Protein AF-A0A1W9LZ30-F1 (afdb_monomer)

Foldseek 3Di:
DDDDDDDDDDDDDPPPPPPPPPPPPLPDAQFFFFQDCLQCNPDFPDDDNHDKWFWAADPPDPDGQWIKTFPDDWDADPVGHTDDTFIWIWGDDPDTDIDGQDWDQLAANGITFGFSDDDPQWTWTDGPPGTTITGDPPGVVGIGGPCNSAQPFFKWFADADKWFFAADPPDGDGPDIDDNPFDRTFTWHWDDWDADPNFIKTKIWTDQARPQPRDGSPDDTDIGIGGQADPNNHGRMHHDNNGD

Structure (mmCIF, N/CA/C/O backbone):
data_AF-A0A1W9LZ30-F1
#
_entry.id   AF-A0A1W9LZ30-F1
#
loop_
_atom_site.group_PDB
_atom_site.id
_atom_site.type_symbol
_atom_site.label_atom_id
_atom_site.label_alt_id
_atom_site.label_comp_id
_atom_site.label_asym_id
_atom_site.label_entity_id
_atom_site.label_seq_id
_atom_site.pdbx_PDB_ins_code
_atom_site.Cartn_x
_atom_site.Cartn_y
_atom_site.Cartn_z
_atom_site.occupancy
_atom_site.B_iso_or_equiv
_atom_site.auth_seq_id
_atom_site.auth_comp_id
_atom_site.auth_asym_id
_atom_site.auth_atom_id
_atom_site.pdbx_PDB_model_num
ATOM 1 N N . MET A 1 1 ? -30.064 -82.172 8.025 1.00 48.28 1 MET A N 1
ATOM 2 C CA . MET A 1 1 ? -28.965 -81.428 7.366 1.00 48.28 1 MET A CA 1
ATOM 3 C C . MET A 1 1 ? -28.949 -80.005 7.920 1.00 48.28 1 MET A C 1
ATOM 5 O O . MET A 1 1 ? -29.876 -79.256 7.647 1.00 48.28 1 MET A O 1
ATOM 9 N N . LYS A 1 2 ? -27.980 -79.667 8.783 1.00 44.38 2 LYS A N 1
ATOM 10 C CA . LYS A 1 2 ? -27.849 -78.342 9.420 1.00 44.38 2 LYS A CA 1
ATOM 11 C C . LYS A 1 2 ? -27.116 -77.397 8.460 1.00 44.38 2 LYS A C 1
ATOM 13 O O . LYS A 1 2 ? -25.964 -77.658 8.132 1.00 44.38 2 LYS A O 1
ATOM 18 N N . ARG A 1 3 ? -27.784 -76.341 7.986 1.00 52.31 3 ARG A N 1
ATOM 19 C CA . ARG A 1 3 ? -27.170 -75.286 7.165 1.00 52.31 3 ARG A CA 1
ATOM 20 C C . ARG A 1 3 ? -26.601 -74.209 8.090 1.00 52.31 3 ARG A C 1
ATOM 22 O O . ARG A 1 3 ? -27.356 -73.565 8.809 1.00 52.31 3 ARG A O 1
ATOM 29 N N . PHE A 1 4 ? -25.279 -74.059 8.083 1.00 51.84 4 PHE A N 1
ATOM 30 C CA . PHE A 1 4 ? -24.573 -72.934 8.693 1.00 51.84 4 PHE A CA 1
ATOM 31 C C . PHE A 1 4 ? -24.680 -71.721 7.762 1.00 51.84 4 PHE A C 1
ATOM 33 O O . PHE A 1 4 ? -24.283 -71.799 6.601 1.00 51.84 4 PHE A O 1
ATOM 40 N N . LEU A 1 5 ? -25.232 -70.617 8.264 1.00 56.53 5 LEU A N 1
ATOM 41 C CA . LEU A 1 5 ? -25.182 -69.304 7.623 1.00 56.53 5 LEU A CA 1
ATOM 42 C C . LEU A 1 5 ? -23.932 -68.583 8.141 1.00 56.53 5 LEU A C 1
ATOM 44 O O . LEU A 1 5 ? -23.846 -68.279 9.329 1.00 56.53 5 LEU A O 1
ATOM 48 N N . LEU A 1 6 ? -22.955 -68.355 7.261 1.00 51.81 6 LEU A N 1
ATOM 49 C CA . LEU A 1 6 ? -21.810 -67.483 7.529 1.00 51.81 6 LEU A CA 1
ATOM 50 C C . LEU A 1 6 ? -22.236 -66.012 7.357 1.00 51.81 6 LEU A C 1
ATOM 52 O O . LEU A 1 6 ? -22.860 -65.694 6.342 1.00 51.81 6 LEU A O 1
ATOM 56 N N . PRO A 1 7 ? -21.875 -65.101 8.276 1.00 57.75 7 PRO A N 1
ATOM 57 C CA . PRO A 1 7 ? -22.048 -63.673 8.061 1.00 57.75 7 PRO A CA 1
ATOM 58 C C . PRO A 1 7 ? -20.950 -63.150 7.122 1.00 57.75 7 PRO A C 1
ATOM 60 O O . PRO A 1 7 ? -19.759 -63.256 7.410 1.00 57.75 7 PRO A O 1
ATOM 63 N N . ILE A 1 8 ? -21.361 -62.584 5.987 1.00 65.50 8 ILE A N 1
ATOM 64 C CA . ILE A 1 8 ? -20.490 -61.841 5.071 1.00 65.50 8 ILE A CA 1
ATOM 65 C C . ILE A 1 8 ? -20.269 -60.456 5.688 1.00 65.50 8 ILE A C 1
ATOM 67 O O . ILE A 1 8 ? -21.177 -59.627 5.711 1.00 65.50 8 ILE A O 1
ATOM 71 N N . ALA A 1 9 ? -19.072 -60.220 6.225 1.00 56.47 9 ALA A N 1
ATOM 72 C CA . ALA A 1 9 ? -18.650 -58.904 6.685 1.00 56.47 9 ALA A CA 1
ATOM 73 C C . ALA A 1 9 ? -18.313 -58.029 5.467 1.00 56.47 9 ALA A C 1
ATOM 75 O O . ALA A 1 9 ? -17.335 -58.274 4.761 1.00 56.47 9 ALA A O 1
ATOM 76 N N . LEU A 1 10 ? -19.152 -57.026 5.207 1.00 59.88 10 LEU A N 1
ATOM 77 C CA . LEU A 1 10 ? -18.939 -56.021 4.170 1.00 59.88 10 LEU A CA 1
ATOM 78 C C . LEU A 1 10 ? -17.865 -55.029 4.661 1.00 59.88 10 LEU A C 1
ATOM 80 O O . LEU A 1 10 ? -18.144 -54.148 5.471 1.00 59.88 10 LEU A O 1
ATOM 84 N N . LEU A 1 11 ? -16.622 -55.195 4.207 1.00 52.75 11 LEU A N 1
ATOM 85 C CA . LEU A 1 11 ? -15.544 -54.223 4.411 1.00 52.75 11 LEU A CA 1
ATOM 86 C C . LEU A 1 11 ? -15.752 -53.048 3.445 1.00 52.75 11 LEU A C 1
ATOM 88 O O . LEU A 1 11 ? -15.439 -53.146 2.261 1.00 52.75 11 LEU A O 1
ATOM 92 N N . LEU A 1 12 ? -16.308 -51.945 3.947 1.00 56.75 12 LEU A N 1
ATOM 93 C CA . LEU A 1 12 ? -16.334 -50.667 3.234 1.00 56.75 12 LEU A CA 1
ATOM 94 C C . LEU A 1 12 ? -14.909 -50.083 3.209 1.00 56.75 12 LEU A C 1
ATOM 96 O O . LEU A 1 12 ? -14.321 -49.905 4.279 1.00 56.75 12 LEU A O 1
ATOM 100 N N . PRO A 1 13 ? -14.334 -49.767 2.034 1.00 54.03 13 PRO A N 1
ATOM 101 C CA . PRO A 1 13 ? -13.074 -49.044 1.976 1.00 54.03 13 PRO A CA 1
ATOM 102 C C . PRO A 1 13 ? -13.307 -47.621 2.495 1.00 54.03 13 PRO A C 1
ATOM 104 O O . PRO A 1 13 ? -14.028 -46.838 1.876 1.00 54.03 13 PRO A O 1
ATOM 107 N N . LEU A 1 14 ? -12.700 -47.278 3.636 1.00 55.31 14 LEU A N 1
ATOM 108 C CA . LEU A 1 14 ? -12.512 -45.881 4.016 1.00 55.31 14 LEU A CA 1
ATOM 109 C C . LEU A 1 14 ? -11.627 -45.240 2.943 1.00 55.31 14 LEU A C 1
ATOM 111 O O . LEU A 1 14 ? -10.410 -45.425 2.936 1.00 55.31 14 LEU A O 1
ATOM 115 N N . ALA A 1 15 ? -12.238 -44.494 2.026 1.00 52.84 15 ALA A N 1
ATOM 116 C CA . ALA A 1 15 ? -11.518 -43.519 1.231 1.00 52.84 15 ALA A CA 1
ATOM 117 C C . ALA A 1 15 ? -10.994 -42.462 2.210 1.00 52.84 15 ALA A C 1
ATOM 119 O O . ALA A 1 15 ? -11.737 -41.592 2.662 1.00 52.84 15 ALA A O 1
ATOM 120 N N . ALA A 1 16 ? -9.725 -42.587 2.593 1.00 48.97 16 ALA A N 1
ATOM 121 C CA . ALA A 1 16 ? -9.006 -41.519 3.257 1.00 48.97 16 ALA A CA 1
ATOM 122 C C . ALA A 1 16 ? -8.939 -40.356 2.264 1.00 48.97 16 ALA A C 1
ATOM 124 O O . ALA A 1 16 ? -8.080 -40.317 1.384 1.00 48.97 16 ALA A O 1
ATOM 125 N N . VAL A 1 17 ? -9.895 -39.433 2.369 1.00 47.72 17 VAL A N 1
ATOM 126 C CA . VAL A 1 17 ? -9.765 -38.104 1.787 1.00 47.72 17 VAL A CA 1
ATOM 127 C C . VAL A 1 17 ? -8.616 -37.467 2.553 1.00 47.72 17 VAL A C 1
ATOM 129 O O . VAL A 1 17 ? -8.795 -36.925 3.641 1.00 47.72 17 VAL A O 1
ATOM 132 N N . ALA A 1 18 ? -7.404 -37.623 2.025 1.00 45.03 18 ALA A N 1
ATOM 133 C CA . ALA A 1 18 ? -6.301 -36.767 2.392 1.00 45.03 18 ALA A CA 1
ATOM 134 C C . ALA A 1 18 ? -6.727 -35.363 1.960 1.00 45.03 18 ALA A C 1
ATOM 136 O O . ALA A 1 18 ? -6.583 -34.990 0.798 1.00 45.03 18 ALA A O 1
ATOM 137 N N . LEU A 1 19 ? -7.327 -34.607 2.884 1.00 43.44 19 LEU A N 1
ATOM 138 C CA . LEU A 1 19 ? -7.260 -33.161 2.810 1.00 43.44 19 LEU A CA 1
ATOM 139 C C . LEU A 1 19 ? -5.768 -32.857 2.829 1.00 43.44 19 LEU A C 1
ATOM 141 O O . LEU A 1 19 ? -5.131 -32.885 3.883 1.00 43.44 19 LEU A O 1
ATOM 145 N N . SER A 1 20 ? -5.201 -32.651 1.642 1.00 40.69 20 SER A N 1
ATOM 146 C CA . SER A 1 20 ? -3.983 -31.880 1.508 1.00 40.69 20 SER A CA 1
ATOM 147 C C . SER A 1 20 ? -4.256 -30.597 2.270 1.00 40.69 20 SER A C 1
ATOM 149 O O . SER A 1 20 ? -5.048 -29.764 1.835 1.00 40.69 20 SER A O 1
ATOM 151 N N . ALA A 1 21 ? -3.671 -30.485 3.460 1.00 41.19 21 ALA A N 1
ATOM 152 C CA . ALA A 1 21 ? -3.449 -29.198 4.068 1.00 41.19 21 ALA A CA 1
ATOM 153 C C . ALA A 1 21 ? -2.559 -28.469 3.065 1.00 41.19 21 ALA A C 1
ATOM 155 O O . ALA A 1 21 ?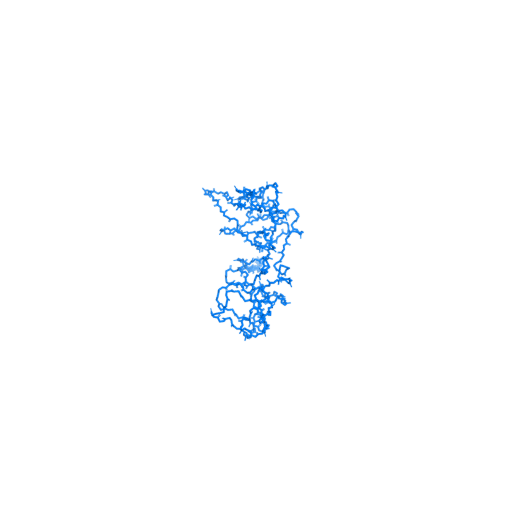 -1.342 -28.656 3.053 1.00 41.19 21 ALA A O 1
ATOM 156 N N . GLU A 1 22 ? -3.179 -27.727 2.150 1.00 39.12 22 GLU A N 1
ATOM 157 C CA . GLU A 1 22 ? -2.495 -26.658 1.460 1.00 39.12 22 GLU A CA 1
ATOM 158 C C . GLU A 1 22 ? -1.963 -25.782 2.587 1.00 39.12 22 GLU A C 1
ATOM 160 O O . GLU A 1 22 ? -2.696 -25.028 3.228 1.00 39.12 22 GLU A O 1
ATOM 165 N N . ARG A 1 23 ? -0.675 -25.942 2.900 1.00 38.09 23 ARG A N 1
ATOM 166 C CA . ARG A 1 23 ? 0.085 -24.865 3.511 1.00 38.09 23 ARG A CA 1
ATOM 167 C C . ARG A 1 23 ? 0.096 -23.768 2.461 1.00 38.09 23 ARG A C 1
ATOM 169 O O . ARG A 1 23 ? 1.048 -23.634 1.702 1.00 38.09 23 ARG A O 1
ATOM 176 N N . PHE A 1 24 ? -0.995 -23.014 2.407 1.00 39.72 24 PHE A N 1
ATOM 177 C CA . PHE A 1 24 ? -0.941 -21.635 1.993 1.00 39.72 24 PHE A CA 1
ATOM 178 C C . PHE A 1 24 ? -0.061 -20.946 3.028 1.00 39.72 24 PHE A C 1
ATOM 180 O O . PHE A 1 24 ? -0.530 -20.397 4.021 1.00 39.72 24 PHE A O 1
ATOM 187 N N . ASP A 1 25 ? 1.241 -20.981 2.772 1.00 44.91 25 ASP A N 1
ATOM 188 C CA . ASP A 1 25 ? 2.225 -20.073 3.350 1.00 44.91 25 ASP A CA 1
ATOM 189 C C . ASP A 1 25 ? 2.033 -18.668 2.729 1.00 44.91 25 ASP A C 1
ATOM 191 O O . ASP A 1 25 ? 2.985 -17.954 2.449 1.00 44.91 25 ASP A O 1
ATOM 195 N N . GLY A 1 26 ? 0.770 -18.255 2.497 1.00 46.34 26 GLY A N 1
ATOM 196 C CA . GLY A 1 26 ? 0.334 -16.934 2.009 1.00 46.34 26 GLY A CA 1
ATOM 197 C C . GLY A 1 26 ? 0.509 -15.851 3.077 1.00 46.34 26 GLY A C 1
ATOM 198 O O . GLY A 1 26 ? -0.276 -14.912 3.223 1.00 46.34 26 GLY A O 1
ATOM 199 N N . ALA A 1 27 ? 1.516 -16.038 3.917 1.00 51.50 27 ALA A N 1
ATOM 200 C CA . ALA A 1 27 ? 1.746 -15.334 5.145 1.00 51.50 27 ALA A CA 1
ATOM 201 C C . ALA A 1 27 ? 2.791 -14.242 4.912 1.00 51.50 27 ALA A C 1
ATOM 203 O O . ALA A 1 27 ? 3.870 -14.353 5.467 1.00 51.50 27 ALA A O 1
ATOM 204 N N . ARG A 1 28 ? 2.480 -13.214 4.103 1.00 67.44 28 ARG A N 1
ATOM 205 C CA . ARG A 1 28 ? 2.927 -11.803 4.290 1.00 67.44 28 ARG A CA 1
ATOM 206 C C . ARG A 1 28 ? 2.530 -10.851 3.161 1.00 67.44 28 ARG A C 1
ATOM 208 O O . ARG A 1 28 ? 2.563 -9.650 3.378 1.00 67.44 28 ARG A O 1
ATOM 215 N N . GLU A 1 29 ? 2.075 -11.375 2.030 1.00 88.50 29 GLU A N 1
ATOM 216 C CA . GLU A 1 29 ? 1.816 -10.587 0.822 1.00 88.50 29 GLU A CA 1
ATOM 217 C C . GLU A 1 29 ? 0.811 -9.436 1.026 1.00 88.50 29 GLU A C 1
ATOM 219 O O . GLU A 1 29 ? -0.262 -9.608 1.612 1.00 88.50 29 GLU A O 1
ATOM 224 N N . VAL A 1 30 ? 1.186 -8.249 0.544 1.00 91.44 30 VAL A N 1
ATOM 225 C CA . VAL A 1 30 ? 0.373 -7.024 0.562 1.00 91.44 30 VAL A CA 1
ATOM 226 C C . VAL A 1 30 ? -0.503 -6.955 -0.685 1.00 91.44 30 VAL A C 1
ATOM 228 O O . VAL A 1 30 ? -0.033 -6.573 -1.752 1.00 91.44 30 VAL A O 1
ATOM 231 N N . ILE A 1 31 ? -1.797 -7.236 -0.547 1.00 92.94 31 ILE A N 1
ATOM 232 C CA . ILE A 1 31 ? -2.740 -7.229 -1.677 1.00 92.94 31 ILE A CA 1
ATOM 233 C C . ILE A 1 31 ? -3.292 -5.832 -1.996 1.00 92.94 31 ILE A C 1
ATOM 235 O O . ILE A 1 31 ? -3.964 -5.632 -3.005 1.00 92.94 31 ILE A O 1
ATOM 239 N N . GLY A 1 32 ? -3.076 -4.847 -1.126 1.00 94.56 32 GLY A N 1
ATOM 240 C CA . GLY A 1 32 ? -3.502 -3.473 -1.371 1.00 94.56 32 GLY A CA 1
ATOM 241 C C . GLY A 1 32 ? -3.489 -2.607 -0.122 1.00 94.56 32 GLY A C 1
ATOM 242 O O . GLY A 1 32 ? -2.989 -3.007 0.930 1.00 94.56 32 GLY A O 1
ATOM 243 N N . ILE A 1 33 ? -4.065 -1.417 -0.251 1.00 96.19 33 ILE A N 1
ATOM 244 C CA . ILE A 1 33 ? -4.170 -0.424 0.815 1.00 96.19 33 ILE A CA 1
ATOM 245 C C . ILE A 1 33 ? -5.638 -0.109 1.078 1.00 96.19 33 ILE A C 1
ATOM 247 O O . ILE A 1 33 ? -6.448 -0.019 0.155 1.00 96.19 33 ILE A O 1
ATOM 251 N N . LEU A 1 34 ? -5.983 0.071 2.348 1.00 97.25 34 LEU A N 1
ATOM 252 C CA . LEU A 1 34 ? -7.307 0.500 2.776 1.00 97.25 34 LEU A CA 1
ATOM 253 C C . LEU A 1 34 ? -7.203 1.865 3.477 1.00 97.25 34 LEU A C 1
ATOM 255 O O . LEU A 1 34 ? -6.670 1.952 4.586 1.00 97.25 34 LEU A O 1
ATOM 259 N N . PRO A 1 35 ? -7.708 2.944 2.859 1.00 96.56 35 PRO A N 1
ATOM 260 C CA . PRO A 1 35 ? -7.870 4.236 3.509 1.00 96.56 35 PRO A CA 1
ATOM 261 C C . 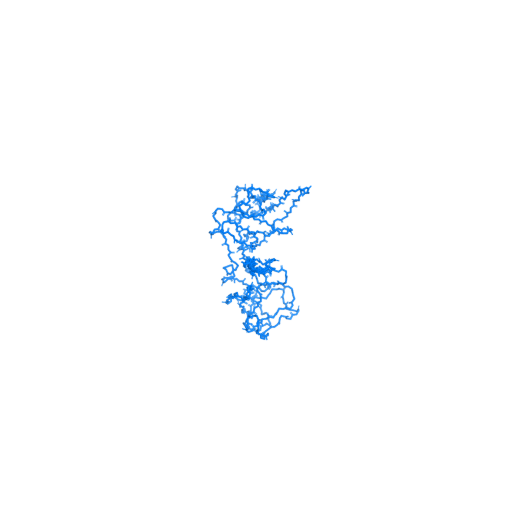PRO A 1 35 ? -8.859 4.136 4.681 1.00 96.56 35 PRO A C 1
ATOM 263 O O . PRO A 1 35 ? -10.048 3.842 4.500 1.00 96.56 35 PRO A O 1
ATOM 266 N N . MET A 1 36 ? -8.370 4.400 5.892 1.00 95.81 36 MET A N 1
ATOM 267 C CA . MET A 1 36 ? -9.178 4.406 7.115 1.00 95.81 36 MET A CA 1
ATOM 268 C C . MET A 1 36 ? -9.488 5.840 7.532 1.00 95.81 36 MET A C 1
ATOM 270 O O . MET A 1 36 ? -8.806 6.424 8.374 1.00 95.81 36 MET A O 1
ATOM 274 N N . GLN A 1 37 ? -10.521 6.412 6.918 1.00 95.88 37 GLN A N 1
ATOM 275 C CA . GLN A 1 37 ? -10.945 7.793 7.166 1.00 95.88 37 GLN A CA 1
ATOM 276 C C . GLN A 1 37 ? -11.334 8.033 8.629 1.00 95.88 37 GLN A C 1
ATOM 278 O O . GLN A 1 37 ? -11.205 9.144 9.130 1.00 95.88 37 GLN A O 1
ATOM 283 N N . GLU A 1 38 ? -11.740 6.970 9.319 1.00 96.94 38 GLU A N 1
ATOM 284 C CA . GLU A 1 38 ? -12.049 6.930 10.743 1.00 96.94 38 GLU A CA 1
ATOM 285 C C . GLU A 1 38 ? -10.869 7.403 11.610 1.00 96.94 38 GLU A C 1
ATOM 287 O O . GLU A 1 38 ? -11.083 8.012 12.655 1.00 96.94 38 GLU A O 1
ATOM 292 N N . VAL A 1 39 ? -9.625 7.166 11.175 1.00 97.31 39 VAL A N 1
ATOM 293 C CA . VAL A 1 39 ? -8.412 7.468 11.961 1.00 97.31 39 VAL A CA 1
ATOM 294 C C . VAL A 1 39 ? -7.387 8.337 11.228 1.00 97.31 39 VAL A C 1
ATOM 296 O O . VAL A 1 39 ? -6.505 8.891 11.880 1.00 97.31 39 VAL A O 1
ATOM 299 N N . PHE A 1 40 ? -7.507 8.500 9.907 1.00 97.00 40 PHE A N 1
ATOM 300 C CA . PHE A 1 40 ? -6.633 9.361 9.097 1.00 97.00 40 PHE A CA 1
ATOM 301 C C . PHE A 1 40 ? -7.343 10.579 8.489 1.00 97.00 40 PHE A C 1
ATOM 303 O O . PHE A 1 40 ? -6.669 11.484 7.999 1.00 97.00 40 PHE A O 1
ATOM 310 N N . GLY A 1 41 ? -8.677 10.630 8.533 1.00 95.62 41 GLY A N 1
ATOM 311 C CA . GLY A 1 41 ? -9.465 11.596 7.770 1.00 95.62 41 GLY A CA 1
ATOM 312 C C . GLY A 1 41 ? -9.593 11.220 6.288 1.00 95.62 41 GLY A C 1
ATOM 313 O O . GLY A 1 41 ? -8.974 10.274 5.801 1.00 95.62 41 GLY A O 1
ATOM 314 N N . ALA A 1 42 ? -10.457 11.940 5.568 1.00 93.94 42 ALA A N 1
ATOM 315 C CA . ALA A 1 42 ? -10.709 11.696 4.144 1.00 93.94 42 ALA A CA 1
ATOM 316 C C . ALA A 1 42 ? -9.669 12.345 3.215 1.00 93.94 42 ALA A C 1
ATOM 318 O O . ALA A 1 42 ? -9.479 11.874 2.096 1.00 93.94 42 ALA A O 1
ATOM 319 N N . GLU A 1 43 ? -9.011 13.408 3.678 1.00 93.62 43 GLU A N 1
ATOM 320 C CA . GLU A 1 43 ? -8.013 14.171 2.929 1.00 93.62 43 GLU A CA 1
ATOM 321 C C . GLU A 1 43 ? -6.817 14.507 3.835 1.00 93.62 43 GLU A C 1
ATOM 323 O O . GLU A 1 43 ? -6.985 14.598 5.061 1.00 93.62 43 GLU A O 1
ATOM 328 N N . PRO A 1 44 ? -5.619 14.745 3.266 1.00 91.12 44 PRO A N 1
ATOM 329 C CA . PRO A 1 44 ? -4.461 15.184 4.034 1.00 91.12 44 PRO A CA 1
ATOM 330 C C . PRO A 1 44 ? -4.773 16.464 4.795 1.00 91.12 44 PRO A C 1
ATOM 332 O O . PRO A 1 44 ? -5.356 17.398 4.245 1.00 91.12 44 PRO A O 1
ATOM 335 N N . CYS A 1 45 ? -4.368 16.519 6.062 1.00 92.44 45 CYS A N 1
ATOM 336 C CA . CYS A 1 45 ? -4.583 17.681 6.921 1.00 92.44 45 CYS A CA 1
ATOM 337 C C . CYS A 1 45 ? -6.047 18.114 7.106 1.00 92.44 45 CYS A C 1
ATOM 339 O O . CYS A 1 45 ? -6.290 19.198 7.640 1.00 92.44 45 CYS A O 1
ATOM 341 N N . ALA A 1 46 ? -7.039 17.308 6.721 1.00 93.00 46 ALA A N 1
ATOM 342 C CA . ALA A 1 46 ? -8.423 17.631 7.028 1.00 93.00 46 ALA A CA 1
ATOM 343 C C . ALA A 1 46 ? -8.688 17.465 8.528 1.00 93.00 46 ALA A C 1
ATOM 345 O O . ALA A 1 46 ? -8.260 16.496 9.158 1.00 93.00 46 ALA A O 1
ATOM 346 N N . VAL A 1 47 ? -9.438 18.402 9.106 1.00 94.12 47 VAL A N 1
ATOM 347 C CA . VAL A 1 47 ? -10.048 18.185 10.420 1.00 94.12 47 VAL A CA 1
ATOM 348 C C . VAL A 1 47 ? -11.117 17.108 10.255 1.00 94.12 47 VAL A C 1
ATOM 350 O O . VAL A 1 47 ? -11.980 17.222 9.387 1.00 94.12 47 VAL A O 1
ATOM 353 N N . PHE A 1 48 ? -11.072 16.074 11.089 1.00 96.56 48 PHE A N 1
ATOM 354 C CA . PHE A 1 48 ? -12.048 14.990 11.081 1.00 96.56 48 PHE A CA 1
ATOM 355 C C . PHE A 1 48 ? -12.411 14.589 12.509 1.00 96.56 48 PHE A C 1
ATOM 357 O O . PHE A 1 48 ? -11.651 14.816 13.454 1.00 96.56 48 PHE A O 1
ATOM 364 N N . GLU A 1 49 ? -13.592 13.999 12.664 1.00 97.00 49 GLU A N 1
ATOM 365 C CA . GLU A 1 49 ? -14.001 13.379 13.917 1.00 97.00 49 GLU A CA 1
ATOM 366 C C . GLU A 1 49 ? -13.457 11.951 13.950 1.00 97.00 49 GLU A C 1
ATOM 368 O O . GLU A 1 49 ? -13.900 11.088 13.190 1.00 97.00 49 GLU A O 1
ATOM 373 N N . ALA A 1 50 ? -12.452 11.732 14.799 1.00 97.31 50 ALA A N 1
ATOM 374 C CA . ALA A 1 50 ? -11.821 10.432 14.941 1.00 97.31 50 ALA A CA 1
ATOM 375 C C . ALA A 1 50 ? -12.810 9.403 15.493 1.00 97.31 50 ALA A C 1
ATOM 377 O O . ALA A 1 50 ? -13.493 9.648 16.489 1.00 97.31 50 ALA A O 1
ATOM 378 N N . GLN A 1 51 ? -12.837 8.235 14.864 1.00 97.94 51 GLN A N 1
ATOM 379 C CA . GLN A 1 51 ? -13.636 7.097 15.280 1.00 97.94 51 GLN A CA 1
ATOM 380 C C . GLN A 1 51 ? -12.719 5.916 15.557 1.00 97.94 51 GLN A C 1
ATOM 382 O O . GLN A 1 51 ? -11.815 5.597 14.785 1.00 97.94 51 GLN A O 1
ATOM 387 N N . ASP A 1 52 ? -12.974 5.263 16.683 1.00 97.81 52 ASP A N 1
ATOM 388 C CA . ASP A 1 52 ? -12.282 4.040 17.042 1.00 97.81 52 ASP A CA 1
ATOM 389 C C . ASP A 1 52 ? -12.714 2.903 16.109 1.00 97.81 52 ASP A C 1
ATOM 391 O O . ASP A 1 52 ? -13.904 2.730 15.836 1.00 97.81 52 ASP A O 1
ATOM 395 N N . VAL A 1 53 ? -11.754 2.097 15.658 1.00 97.94 53 VAL A N 1
ATOM 396 C CA . VAL A 1 53 ? -12.019 0.924 14.817 1.00 97.94 53 VAL A CA 1
ATOM 397 C C . VAL A 1 53 ? -11.632 -0.332 15.577 1.00 97.94 53 VAL A C 1
ATOM 399 O O . VAL A 1 53 ? -10.471 -0.517 15.939 1.00 97.94 53 VAL A O 1
ATOM 402 N N . ASP A 1 54 ? -12.607 -1.199 15.828 1.00 98.06 54 ASP A N 1
ATOM 403 C CA . ASP A 1 54 ? -12.365 -2.458 16.522 1.00 98.06 54 ASP A CA 1
ATOM 404 C C . ASP A 1 54 ? -11.590 -3.449 15.635 1.00 98.06 54 ASP A C 1
ATOM 406 O O . ASP A 1 54 ? -11.780 -3.529 14.418 1.00 98.06 54 ASP A O 1
ATOM 410 N N . LEU A 1 55 ? -10.713 -4.215 16.278 1.00 98.19 55 LEU A N 1
ATOM 411 C CA . LEU A 1 55 ? -9.907 -5.271 15.678 1.00 98.19 55 LEU A CA 1
ATOM 412 C C . LEU A 1 55 ? -10.468 -6.632 16.067 1.00 98.19 55 LEU A C 1
ATOM 414 O O . LEU A 1 55 ? -10.834 -6.852 17.219 1.00 98.19 55 LEU A O 1
ATOM 418 N N . PHE A 1 56 ? -10.468 -7.577 15.137 1.00 97.94 56 PHE A N 1
ATOM 419 C CA . PHE A 1 56 ? -11.049 -8.903 15.321 1.00 97.94 56 PHE A CA 1
ATOM 420 C C . PHE A 1 56 ? -10.050 -9.999 14.945 1.00 97.94 56 PHE A C 1
ATOM 422 O O . PHE A 1 56 ? -9.216 -9.822 14.062 1.00 97.94 56 PHE A O 1
ATOM 429 N N . GLU A 1 57 ? -10.134 -11.155 15.602 1.00 96.50 57 GLU A N 1
ATOM 430 C CA . GLU A 1 57 ? -9.275 -12.304 15.272 1.00 96.50 57 GLU A CA 1
ATOM 431 C C . GLU A 1 57 ? -9.677 -12.960 13.945 1.00 96.50 57 GLU A C 1
ATOM 433 O O . GLU A 1 57 ? -8.834 -13.419 13.180 1.00 96.50 57 GLU A O 1
ATOM 438 N N . THR A 1 58 ? -10.979 -12.989 13.659 1.00 96.81 58 THR A N 1
ATOM 439 C CA . THR A 1 58 ? -11.550 -13.589 12.452 1.00 96.81 58 THR A CA 1
ATOM 440 C C . THR A 1 58 ? -12.690 -12.728 11.908 1.00 96.81 58 THR A C 1
ATOM 442 O O . THR A 1 58 ? -13.304 -11.966 12.669 1.00 96.81 58 THR A O 1
ATOM 445 N N . PRO A 1 59 ? -13.022 -12.856 10.609 1.00 96.50 59 PRO A N 1
ATOM 446 C CA . PRO A 1 59 ? -14.217 -12.240 10.048 1.00 96.50 59 PRO A CA 1
ATOM 447 C C . PRO A 1 59 ? -15.471 -12.680 10.808 1.00 96.50 59 PRO A C 1
ATOM 449 O O . PRO A 1 59 ? -15.647 -13.863 11.097 1.00 96.50 59 PRO A O 1
ATOM 452 N N . ASN A 1 60 ? -16.380 -11.742 11.070 1.00 92.62 60 ASN A N 1
ATOM 453 C CA . ASN A 1 60 ? -17.647 -11.962 11.783 1.00 92.62 60 ASN A CA 1
ATOM 454 C C . ASN A 1 60 ? -17.511 -12.383 13.255 1.00 92.62 60 ASN A C 1
ATOM 456 O O . ASN A 1 60 ? -18.508 -12.783 13.861 1.00 92.62 60 ASN A O 1
ATOM 460 N N . SER A 1 61 ? -16.319 -12.286 13.852 1.00 94.88 61 SER A N 1
ATOM 461 C CA . SER A 1 61 ? -16.195 -12.413 15.303 1.00 94.88 61 SER A CA 1
ATOM 462 C C . SER A 1 61 ? -17.052 -11.348 15.991 1.00 94.88 61 SER A C 1
ATOM 464 O O . SER A 1 61 ? -17.002 -10.171 15.641 1.00 94.88 61 SER A O 1
ATOM 466 N N . SER A 1 62 ? -17.815 -11.748 17.008 1.00 92.19 62 SER A N 1
ATOM 467 C CA . SER A 1 62 ? -18.530 -10.810 17.881 1.00 92.19 62 SER A CA 1
ATOM 468 C C . SER A 1 62 ? -17.634 -10.223 18.974 1.00 92.19 62 SER A C 1
ATOM 470 O O . SER A 1 62 ? -18.070 -9.347 19.719 1.00 92.19 62 SER A O 1
ATOM 472 N N . HIS A 1 63 ? -16.414 -10.744 19.128 1.00 95.75 63 HIS A N 1
ATOM 473 C CA . HIS A 1 63 ? -15.462 -10.310 20.139 1.00 95.75 63 HIS A CA 1
ATOM 474 C C . HIS A 1 63 ? -14.301 -9.560 19.492 1.00 95.75 63 HIS A C 1
ATOM 476 O O . HIS A 1 63 ? -13.580 -10.113 18.655 1.00 95.75 63 HIS A O 1
ATOM 482 N N . SER A 1 64 ? -14.138 -8.309 19.913 1.00 97.12 64 SER A N 1
ATOM 483 C CA . SER A 1 64 ? -12.990 -7.484 19.564 1.00 97.12 64 SER A CA 1
ATOM 484 C C . SER A 1 64 ? -11.768 -7.904 20.385 1.00 97.12 64 SER A C 1
ATOM 486 O O . SER A 1 64 ? -11.852 -8.064 21.604 1.00 97.12 64 SER A O 1
ATOM 488 N N . ILE A 1 65 ? -10.632 -8.060 19.711 1.00 96.81 65 ILE A N 1
ATOM 489 C CA . ILE A 1 65 ? -9.317 -8.343 20.302 1.00 96.81 65 ILE A CA 1
ATOM 490 C C . ILE A 1 65 ? -8.479 -7.078 20.483 1.00 96.81 65 ILE A C 1
ATOM 492 O O . ILE A 1 65 ? -7.344 -7.148 20.944 1.00 96.81 65 ILE A O 1
ATOM 496 N N . GLY A 1 66 ? -8.995 -5.916 20.099 1.00 97.12 66 GLY A N 1
ATOM 497 C CA . GLY A 1 66 ? -8.251 -4.674 20.180 1.00 97.12 66 GLY A CA 1
ATOM 498 C C . GLY A 1 66 ? -8.923 -3.542 19.434 1.00 97.12 66 GLY A C 1
ATOM 499 O O . GLY A 1 66 ? -10.063 -3.635 18.988 1.00 97.12 66 GLY A O 1
ATOM 500 N N . ARG A 1 67 ? -8.197 -2.445 19.289 1.00 98.00 67 ARG A N 1
ATOM 501 C CA . ARG A 1 67 ? -8.732 -1.231 18.699 1.00 98.00 67 ARG A CA 1
ATOM 502 C C . ARG A 1 67 ? -7.642 -0.392 18.071 1.00 98.00 67 ARG A C 1
ATOM 504 O O . ARG A 1 67 ? -6.555 -0.272 18.630 1.00 98.00 67 ARG A O 1
ATOM 511 N N . ILE A 1 68 ? -7.977 0.235 16.957 1.00 98.44 68 ILE A N 1
ATOM 512 C CA . ILE A 1 68 ? -7.234 1.342 16.372 1.00 98.44 68 ILE A CA 1
ATOM 513 C C . ILE A 1 68 ? -7.895 2.638 16.829 1.00 98.44 68 ILE A C 1
ATOM 515 O O . ILE A 1 68 ? -9.113 2.777 16.725 1.00 98.44 68 ILE A O 1
ATOM 519 N N . SER A 1 69 ? -7.102 3.585 17.317 1.00 98.25 69 SER A N 1
ATOM 520 C CA . SER A 1 69 ? -7.592 4.903 17.711 1.00 98.25 69 SER A CA 1
ATOM 521 C C . SER A 1 69 ? -6.571 6.002 17.431 1.00 98.25 69 SER A C 1
ATOM 523 O O . SER A 1 69 ? -5.361 5.768 17.342 1.00 98.25 69 SER A O 1
ATOM 525 N N . VAL A 1 70 ? -7.056 7.239 17.328 1.00 98.12 70 VAL A N 1
ATOM 526 C CA . VAL A 1 70 ? -6.197 8.424 17.240 1.00 98.12 70 VAL A CA 1
ATOM 527 C C . VAL A 1 70 ? -5.654 8.739 18.635 1.00 98.12 70 VAL A C 1
ATOM 529 O O . VAL A 1 70 ? -6.381 9.164 19.529 1.00 98.12 70 VAL A O 1
ATOM 532 N N . ALA A 1 71 ? -4.357 8.510 18.839 1.00 97.38 71 ALA A N 1
ATOM 533 C CA . ALA A 1 71 ? -3.658 8.824 20.082 1.00 97.38 71 ALA A CA 1
ATOM 534 C C . ALA A 1 71 ? -3.329 10.318 20.205 1.00 97.38 71 ALA A C 1
ATOM 536 O O . ALA A 1 71 ? -3.312 10.850 21.317 1.00 97.38 71 ALA A O 1
ATOM 537 N N . ARG A 1 72 ? -3.069 10.984 19.076 1.00 97.12 72 ARG A N 1
ATOM 538 C CA . ARG A 1 72 ? -2.891 12.436 18.986 1.00 97.12 72 ARG A CA 1
ATOM 539 C C . ARG A 1 72 ? -3.542 12.931 17.692 1.00 97.12 72 ARG A C 1
ATOM 541 O O . ARG A 1 72 ? -3.184 12.406 16.642 1.00 97.12 72 ARG A O 1
ATOM 548 N N . PRO A 1 73 ? -4.492 13.881 17.739 1.00 96.50 73 PRO A N 1
ATOM 549 C CA . PRO A 1 73 ? -5.093 14.445 16.533 1.00 96.50 73 PRO A CA 1
ATOM 550 C C . PRO A 1 73 ? -4.121 15.394 15.821 1.00 96.50 73 PRO A C 1
ATOM 552 O O . PRO A 1 73 ? -3.100 15.785 16.389 1.00 96.50 73 PRO A O 1
ATOM 555 N N . TRP A 1 74 ? -4.471 15.809 14.601 1.00 95.50 74 TRP A N 1
ATOM 556 C CA . TRP A 1 74 ? -3.746 16.862 13.888 1.00 95.50 74 TRP A CA 1
ATOM 557 C C . TRP A 1 74 ? -3.623 18.142 14.724 1.00 95.50 74 TRP A C 1
ATOM 559 O O . TRP A 1 74 ? -4.600 18.632 15.295 1.00 95.50 74 TRP A O 1
ATOM 569 N N . ALA A 1 75 ? -2.421 18.711 14.741 1.00 96.38 75 ALA A N 1
ATOM 570 C CA . ALA A 1 75 ? -2.153 20.071 15.176 1.00 96.38 75 ALA A CA 1
ATOM 571 C C . ALA A 1 75 ? -1.962 20.973 13.950 1.00 96.38 75 ALA A C 1
ATOM 573 O O . ALA A 1 75 ? -1.359 20.565 12.958 1.00 96.38 75 ALA A O 1
ATOM 574 N N . PHE A 1 76 ? -2.460 22.206 14.038 1.00 95.88 76 PHE A N 1
ATOM 575 C CA . PHE A 1 76 ? -2.415 23.194 12.958 1.00 95.88 76 PHE A CA 1
ATOM 576 C C . PHE A 1 76 ? -1.621 24.419 13.426 1.00 95.88 76 PHE A C 1
ATOM 578 O O . PHE A 1 76 ? -2.194 25.322 14.048 1.00 95.88 76 PHE A O 1
ATOM 585 N N . PRO A 1 77 ? -0.292 24.440 13.222 1.00 94.81 77 PRO A N 1
ATOM 586 C CA . PRO A 1 77 ? 0.547 25.527 13.703 1.00 94.81 77 PRO A CA 1
ATOM 587 C C . PRO A 1 77 ? 0.279 26.833 12.929 1.00 94.81 77 PRO A C 1
ATOM 589 O O . PRO A 1 77 ? -0.109 26.799 11.759 1.00 94.81 77 PRO A O 1
ATOM 592 N N . PRO A 1 78 ? 0.550 28.012 13.525 1.00 95.06 78 PRO A N 1
ATOM 593 C CA . PRO A 1 78 ? 0.370 29.302 12.848 1.00 95.06 78 PRO A CA 1
ATOM 594 C C . PRO A 1 78 ? 1.200 29.475 11.567 1.00 95.06 78 PRO A C 1
ATOM 596 O O . PRO A 1 78 ? 0.868 30.314 10.736 1.00 95.06 78 PRO A 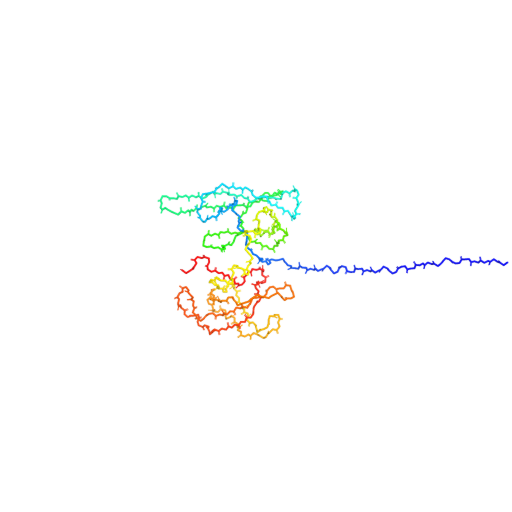O 1
ATOM 599 N N . SER A 1 79 ? 2.275 28.697 11.402 1.00 94.00 79 SER A N 1
ATOM 600 C CA . SER A 1 79 ? 3.093 28.655 10.183 1.00 94.00 79 SER A CA 1
ATOM 601 C C . SER A 1 79 ? 2.386 28.018 8.981 1.00 94.00 79 SER A C 1
ATOM 603 O O . SER A 1 79 ? 2.915 28.088 7.874 1.00 94.00 79 SER A O 1
ATOM 605 N N . GLY A 1 80 ? 1.213 27.409 9.183 1.00 92.06 80 GLY A N 1
ATOM 606 C CA . GLY A 1 80 ? 0.492 26.631 8.179 1.00 92.06 80 GLY A CA 1
ATOM 607 C C . GLY A 1 80 ? 0.873 25.148 8.186 1.00 92.06 80 GLY A C 1
ATOM 608 O O . GLY A 1 80 ? 1.824 24.738 8.851 1.00 92.06 80 GLY A O 1
ATOM 609 N N . GLY A 1 81 ? 0.109 24.352 7.431 1.00 91.00 81 GLY A N 1
ATOM 610 C CA . GLY A 1 81 ? 0.227 22.892 7.386 1.00 91.00 81 GLY A CA 1
ATOM 611 C C . GLY A 1 81 ? -0.481 22.184 8.545 1.00 91.00 81 GLY A C 1
ATOM 612 O O . GLY A 1 81 ? -1.203 22.806 9.328 1.00 91.00 81 GLY A O 1
ATOM 613 N N . CYS A 1 82 ? -0.273 20.872 8.636 1.00 93.88 82 CYS A N 1
ATOM 614 C CA . CYS A 1 82 ? -0.687 20.054 9.767 1.00 93.88 82 CYS A CA 1
ATOM 615 C C . CYS A 1 82 ? 0.456 19.138 10.208 1.00 93.88 82 CYS A C 1
ATOM 617 O O . CYS A 1 82 ? 1.290 18.727 9.403 1.00 93.88 82 CYS A O 1
ATOM 619 N N . GLU A 1 83 ? 0.493 18.805 11.492 1.00 94.69 83 GLU A N 1
ATOM 620 C CA . GLU A 1 83 ? 1.495 17.896 12.040 1.00 94.69 83 GLU A CA 1
ATOM 621 C C . GLU A 1 83 ? 0.955 17.099 13.228 1.00 94.69 83 GLU A C 1
ATOM 623 O O . GLU A 1 83 ? -0.085 17.417 13.806 1.00 94.69 83 GLU A O 1
ATOM 628 N N . GLY A 1 84 ? 1.678 16.046 13.605 1.00 93.50 84 GLY A N 1
ATOM 629 C CA . GLY A 1 84 ? 1.479 15.379 14.889 1.00 93.50 84 GLY A CA 1
ATOM 630 C C . GLY A 1 84 ? 0.316 14.391 14.982 1.00 93.50 84 GLY A C 1
ATOM 631 O O . GLY A 1 84 ? 0.061 13.932 16.094 1.00 93.50 84 GLY A O 1
ATOM 632 N N . LEU A 1 85 ? -0.356 14.023 13.881 1.00 96.50 85 LEU A N 1
ATOM 633 C CA . LEU A 1 85 ? -1.295 12.896 13.917 1.00 96.50 85 LEU A CA 1
ATOM 634 C C . LEU A 1 85 ? -0.551 11.615 14.314 1.00 96.50 85 LEU A C 1
ATOM 636 O O . LEU A 1 85 ? 0.402 11.204 13.654 1.00 96.50 85 LEU A O 1
ATOM 640 N N . GLU A 1 86 ? -1.015 10.968 15.378 1.00 96.62 86 GLU A N 1
ATOM 641 C CA . GLU A 1 86 ? -0.527 9.665 15.822 1.00 96.62 86 GLU A CA 1
ATOM 642 C C . GLU A 1 86 ? -1.708 8.702 15.927 1.00 96.62 86 GLU A C 1
ATOM 644 O O . GLU A 1 86 ? -2.615 8.909 16.737 1.00 96.62 86 GLU A O 1
ATOM 649 N N . VAL A 1 87 ? -1.676 7.625 15.142 1.00 97.75 87 VAL A N 1
ATOM 650 C CA . VAL A 1 87 ? -2.643 6.523 15.216 1.00 97.75 87 VAL A CA 1
ATOM 651 C C . VAL A 1 87 ? -1.995 5.344 15.930 1.00 97.75 87 VAL A C 1
ATOM 653 O O . VAL A 1 87 ? -0.886 4.924 15.591 1.00 97.75 87 VAL A O 1
ATOM 656 N N . ALA A 1 88 ? -2.680 4.824 16.942 1.00 97.38 88 ALA A N 1
ATOM 657 C CA . ALA A 1 88 ? -2.197 3.733 17.770 1.00 97.38 88 ALA A CA 1
ATOM 658 C C . ALA A 1 88 ? -3.133 2.528 17.702 1.00 97.38 88 ALA A C 1
ATOM 660 O O . ALA A 1 88 ? -4.347 2.663 17.564 1.00 97.38 88 ALA A O 1
ATOM 661 N N . VAL A 1 89 ? -2.547 1.350 17.869 1.00 97.75 89 VAL A N 1
ATOM 662 C CA . VAL A 1 89 ? -3.243 0.081 18.051 1.00 97.75 89 VAL A CA 1
ATOM 663 C C . VAL A 1 89 ? -3.116 -0.320 19.515 1.00 97.75 89 VAL A C 1
ATOM 665 O O . VAL A 1 89 ? -2.016 -0.321 20.068 1.00 97.75 89 VAL A O 1
ATOM 668 N N . ALA A 1 90 ? -4.232 -0.672 20.143 1.00 97.06 90 ALA A N 1
ATOM 669 C CA . ALA A 1 90 ? -4.283 -1.270 21.468 1.00 97.06 90 ALA A CA 1
ATOM 670 C C . ALA A 1 90 ? -4.844 -2.691 21.363 1.00 97.06 90 ALA A C 1
ATOM 672 O O . ALA A 1 90 ? -6.011 -2.862 21.023 1.00 97.06 90 ALA A O 1
ATOM 673 N N . ILE A 1 91 ? -4.036 -3.706 21.675 1.00 95.50 91 ILE A N 1
ATOM 674 C CA . ILE A 1 91 ? -4.484 -5.107 21.696 1.00 95.50 91 ILE A CA 1
ATOM 675 C C . ILE A 1 91 ? -4.936 -5.486 23.109 1.00 95.50 91 ILE A C 1
ATOM 677 O O . ILE A 1 91 ? -4.241 -5.241 24.106 1.00 95.50 91 ILE A O 1
ATOM 681 N N . TYR A 1 92 ? -6.126 -6.071 23.201 1.00 93.25 92 TYR A N 1
ATOM 682 C CA . TYR A 1 92 ? -6.700 -6.590 24.433 1.00 93.25 92 TYR A CA 1
ATOM 683 C C . TYR A 1 92 ? -6.130 -7.978 24.709 1.00 93.25 92 TYR A C 1
ATOM 685 O O . TYR A 1 92 ? -6.162 -8.878 23.877 1.00 93.25 92 TYR A O 1
ATOM 693 N N . GLY A 1 93 ? -5.580 -8.153 25.902 1.00 84.56 93 GLY A N 1
ATOM 694 C CA . GLY A 1 93 ? -4.951 -9.396 26.304 1.00 84.56 93 GLY A CA 1
ATOM 695 C C . GLY A 1 93 ? -4.355 -9.276 27.701 1.00 84.56 93 GLY A C 1
ATOM 696 O O . GLY A 1 93 ? -4.466 -8.223 28.331 1.00 84.56 93 GLY A O 1
ATOM 697 N N . PRO A 1 94 ? -3.695 -10.334 28.199 1.00 79.75 94 PRO A N 1
ATOM 698 C CA . PRO A 1 94 ? -3.070 -10.325 29.522 1.00 79.75 94 PRO A CA 1
ATOM 699 C C . PRO A 1 94 ? -1.943 -9.290 29.640 1.00 79.75 94 PRO A C 1
ATOM 701 O O . PRO A 1 94 ? -1.629 -8.838 30.737 1.00 79.75 94 PRO A O 1
ATOM 704 N N . VAL A 1 95 ? -1.352 -8.895 28.509 1.00 82.06 95 VAL A N 1
ATOM 705 C CA . VAL A 1 95 ? -0.423 -7.772 28.416 1.00 82.06 95 VAL A CA 1
ATOM 706 C C . VAL A 1 95 ? -1.041 -6.751 27.476 1.00 82.06 95 VAL A C 1
ATOM 708 O O . VAL A 1 95 ? -1.119 -6.995 26.274 1.00 82.06 95 VAL A O 1
ATOM 711 N N . HIS A 1 96 ? -1.469 -5.611 28.014 1.00 79.38 96 HIS A N 1
ATOM 712 C CA . HIS A 1 96 ? -1.869 -4.486 27.179 1.00 79.38 96 HIS A CA 1
ATOM 713 C C . HIS A 1 96 ? -0.656 -3.956 26.429 1.00 79.38 96 HIS A C 1
ATOM 715 O O . HIS A 1 96 ? 0.345 -3.562 27.032 1.00 79.38 96 HIS A O 1
ATOM 721 N N . ARG A 1 97 ? -0.760 -3.949 25.104 1.00 86.44 97 ARG A N 1
ATOM 722 C CA . ARG A 1 97 ? 0.262 -3.417 24.212 1.00 86.44 97 ARG A CA 1
ATOM 723 C C . ARG A 1 97 ? -0.326 -2.250 23.450 1.00 86.44 97 ARG A C 1
ATOM 725 O O . ARG A 1 97 ? -1.449 -2.344 22.960 1.00 86.44 97 ARG A O 1
ATOM 732 N N . LYS A 1 98 ? 0.440 -1.165 23.388 1.00 90.50 98 LYS A N 1
ATOM 733 C CA . LYS A 1 98 ? 0.166 -0.023 22.528 1.00 90.50 98 LYS A CA 1
ATOM 734 C C . LYS A 1 98 ? 1.273 0.035 21.491 1.00 90.50 98 LYS A C 1
ATOM 736 O O . LYS A 1 98 ? 2.440 0.136 21.862 1.00 90.50 98 LYS A O 1
ATOM 741 N N . GLU A 1 99 ? 0.904 -0.030 20.226 1.00 93.25 99 GLU A N 1
ATOM 742 C CA . GLU A 1 99 ? 1.844 -0.025 19.110 1.00 93.25 99 GLU A CA 1
ATOM 743 C C . GLU A 1 99 ? 1.421 0.978 18.038 1.00 93.25 99 GLU A C 1
ATOM 745 O O . GLU A 1 99 ? 0.284 1.458 18.020 1.00 93.25 99 GLU A O 1
ATOM 750 N N . THR A 1 100 ? 2.360 1.332 17.167 1.00 94.81 100 THR A N 1
ATOM 751 C CA . THR A 1 100 ? 2.074 2.144 15.984 1.00 94.81 100 THR A CA 1
ATOM 752 C C . THR A 1 100 ? 1.414 1.264 14.931 1.00 94.81 100 THR A C 1
ATOM 754 O O . THR A 1 100 ? 1.857 0.141 14.691 1.00 94.81 100 THR A O 1
ATOM 757 N N . LEU A 1 101 ? 0.363 1.776 14.295 1.00 96.12 101 LEU A N 1
ATOM 758 C CA . LEU A 1 101 ? -0.288 1.102 13.177 1.00 96.12 101 LEU A CA 1
ATOM 759 C C . LEU A 1 101 ? 0.627 1.146 11.941 1.00 96.12 101 LEU A C 1
ATOM 761 O O . LEU A 1 101 ? 0.965 2.249 11.504 1.00 96.12 101 LEU A O 1
ATOM 765 N N . PRO A 1 102 ? 1.027 0.002 11.355 1.00 95.06 102 PRO A N 1
ATOM 766 C CA . PRO A 1 102 ? 1.758 0.013 10.095 1.00 95.06 102 PRO A CA 1
ATOM 767 C C . PRO A 1 102 ? 0.905 0.594 8.966 1.00 95.06 102 PRO A C 1
ATOM 769 O O . PRO A 1 102 ? -0.218 0.148 8.716 1.00 95.06 102 PRO A O 1
ATOM 772 N N . THR A 1 103 ? 1.455 1.577 8.260 1.00 95.06 103 THR A N 1
ATOM 773 C CA . THR A 1 103 ? 0.789 2.249 7.143 1.00 95.06 103 THR A CA 1
ATOM 774 C C . THR A 1 103 ? 1.708 2.355 5.937 1.00 95.06 103 THR A C 1
ATOM 776 O O . THR A 1 103 ? 2.934 2.291 6.048 1.00 95.06 103 THR A O 1
ATOM 779 N N . LEU A 1 104 ? 1.098 2.538 4.769 1.00 92.69 104 LEU A N 1
ATOM 780 C CA . LEU A 1 104 ? 1.782 2.986 3.563 1.00 92.69 104 LEU A CA 1
ATOM 781 C C . LEU A 1 104 ? 1.032 4.182 2.980 1.00 92.69 104 LEU A C 1
ATOM 783 O O . LEU A 1 104 ? -0.195 4.277 3.078 1.00 92.69 104 LEU A O 1
ATOM 787 N N . GLU A 1 105 ? 1.781 5.098 2.371 1.00 92.88 105 GLU A N 1
ATOM 788 C CA . GLU A 1 105 ? 1.184 6.192 1.610 1.00 92.88 105 GLU A CA 1
ATOM 789 C C . GLU A 1 105 ? 0.606 5.641 0.294 1.00 92.88 105 GLU A C 1
ATOM 791 O O . GLU A 1 105 ? 1.312 4.960 -0.454 1.00 92.88 105 GLU A O 1
ATOM 796 N N . PHE A 1 106 ? -0.669 5.931 0.010 1.00 91.69 106 PHE A N 1
ATOM 797 C CA . PHE A 1 106 ? -1.341 5.535 -1.240 1.00 91.69 106 PHE A CA 1
ATOM 798 C C . PHE A 1 106 ? -1.562 6.715 -2.210 1.00 91.69 106 PHE A C 1
ATOM 800 O O . PHE A 1 106 ? -1.811 6.511 -3.396 1.00 91.69 106 PHE A O 1
ATOM 807 N N . SER A 1 107 ? -1.437 7.947 -1.720 1.00 90.69 107 SER A N 1
ATOM 808 C CA . SER A 1 107 ? -1.360 9.187 -2.501 1.00 90.69 107 SER A CA 1
ATOM 809 C C . SER A 1 107 ? -0.599 10.243 -1.696 1.00 90.69 107 SER A C 1
ATOM 811 O O . SER A 1 107 ? -0.192 9.973 -0.565 1.00 90.69 107 SER A O 1
ATOM 813 N N . TYR A 1 108 ? -0.381 11.431 -2.269 1.00 90.25 108 TYR A N 1
ATOM 814 C CA . TYR A 1 108 ? 0.339 12.529 -1.612 1.00 90.25 108 TYR A CA 1
ATOM 815 C C . TYR A 1 108 ? -0.201 12.763 -0.196 1.00 90.25 108 TYR A C 1
ATOM 817 O O . TYR A 1 108 ? -1.373 13.104 -0.039 1.00 90.25 108 TYR A O 1
ATOM 825 N N . GLU A 1 109 ? 0.635 12.499 0.814 1.00 89.44 109 GLU A N 1
ATOM 826 C CA . GLU A 1 109 ? 0.334 12.649 2.249 1.00 89.44 109 GLU A CA 1
ATOM 827 C C . GLU A 1 109 ? -0.888 11.867 2.770 1.00 89.44 109 GLU A C 1
ATOM 829 O O . GLU A 1 109 ? -1.313 12.063 3.907 1.00 89.44 109 GLU A O 1
ATOM 834 N N . ASN A 1 110 ? -1.438 10.939 1.985 1.00 92.75 110 ASN A N 1
ATOM 835 C CA . ASN A 1 110 ? -2.539 10.087 2.419 1.00 92.75 110 ASN A CA 1
ATOM 836 C C . ASN A 1 110 ? -2.020 8.711 2.807 1.00 92.75 110 ASN A C 1
ATOM 838 O O . ASN A 1 110 ? -1.420 8.007 1.991 1.00 92.75 110 ASN A O 1
ATOM 842 N N . GLN A 1 111 ? -2.313 8.310 4.038 1.00 94.38 111 GLN A N 1
ATOM 843 C CA . GLN A 1 111 ? -1.945 7.011 4.579 1.00 94.38 111 GLN A CA 1
ATOM 844 C C . GLN A 1 111 ? -3.139 6.063 4.585 1.00 94.38 111 GLN A C 1
ATOM 846 O O . GLN A 1 111 ? -4.278 6.456 4.832 1.00 94.38 111 GLN A O 1
ATOM 851 N N . GLY A 1 112 ? -2.864 4.787 4.351 1.00 96.06 112 GLY A N 1
ATOM 852 C CA . GLY A 1 112 ? -3.823 3.719 4.573 1.00 96.06 112 GLY A CA 1
ATOM 853 C C . GLY A 1 112 ? -3.156 2.524 5.229 1.00 96.06 112 GLY A C 1
ATOM 854 O O . GLY A 1 112 ? -1.927 2.413 5.277 1.00 96.06 112 GLY A O 1
ATOM 855 N N . VAL A 1 113 ? -3.984 1.626 5.747 1.00 96.94 113 VAL A N 1
ATOM 856 C CA . VAL A 1 113 ? -3.495 0.381 6.334 1.00 96.94 113 VAL A CA 1
ATOM 857 C C . VAL A 1 113 ? -3.171 -0.631 5.254 1.00 96.94 113 VAL A C 1
ATOM 859 O O . VAL A 1 113 ? -3.807 -0.687 4.200 1.00 96.94 113 VAL A O 1
ATOM 862 N N . ILE A 1 114 ? -2.165 -1.442 5.546 1.00 95.56 114 ILE A N 1
ATOM 863 C CA . ILE A 1 114 ? -1.676 -2.490 4.661 1.00 95.56 114 ILE A CA 1
ATOM 864 C C . ILE A 1 114 ? -2.642 -3.672 4.737 1.00 95.56 114 ILE A C 1
ATOM 866 O O . ILE A 1 114 ? -2.790 -4.278 5.799 1.00 95.56 114 ILE A O 1
ATOM 870 N N . VAL A 1 115 ? -3.286 -4.010 3.621 1.00 96.06 115 VAL A N 1
ATOM 871 C CA . VAL A 1 115 ? -4.226 -5.132 3.520 1.00 96.06 115 VAL A CA 1
ATOM 872 C C . VAL A 1 115 ? -3.504 -6.360 2.989 1.00 96.06 115 VAL A C 1
ATOM 874 O O . VAL A 1 115 ? -2.785 -6.291 1.992 1.00 96.06 115 VAL A O 1
ATOM 877 N N . ARG A 1 116 ? -3.747 -7.504 3.626 1.00 93.50 116 ARG A N 1
ATOM 878 C CA . ARG A 1 116 ? -3.160 -8.799 3.257 1.00 93.50 116 ARG A CA 1
ATOM 879 C C . ARG A 1 116 ? -4.190 -9.821 2.796 1.00 93.50 116 ARG A C 1
ATOM 881 O O . ARG A 1 116 ? -3.887 -10.664 1.961 1.00 93.50 116 ARG A O 1
ATOM 888 N N . LYS A 1 117 ? -5.420 -9.734 3.307 1.00 94.25 117 LYS A N 1
ATOM 889 C CA . LYS A 1 117 ? -6.561 -10.528 2.836 1.00 94.25 117 LYS A CA 1
ATOM 890 C C . LYS A 1 117 ? -7.835 -9.711 2.875 1.00 94.25 117 LYS A C 1
ATOM 892 O O . LYS A 1 117 ? -7.960 -8.762 3.647 1.00 94.25 117 LYS A O 1
ATOM 897 N N . ARG A 1 118 ? -8.805 -10.130 2.070 1.00 94.81 118 ARG A N 1
ATOM 898 C CA . ARG A 1 118 ? -10.141 -9.546 2.030 1.00 94.81 118 ARG A CA 1
ATOM 899 C C . ARG A 1 118 ? -11.193 -10.642 1.943 1.00 94.81 118 ARG A C 1
ATOM 901 O O . ARG A 1 118 ? -11.047 -11.586 1.172 1.00 94.81 118 ARG A O 1
ATOM 908 N N . GLN A 1 119 ? -12.274 -10.479 2.698 1.00 94.75 119 GLN A N 1
ATOM 909 C CA . GLN A 1 119 ? -13.465 -11.318 2.640 1.00 94.75 119 GLN A CA 1
ATOM 910 C C . GLN A 1 119 ? -14.714 -10.430 2.723 1.00 94.75 119 GLN A C 1
ATOM 912 O O . GLN A 1 119 ? -15.212 -10.116 3.803 1.00 94.75 119 GLN A O 1
ATOM 917 N N . GLY A 1 120 ? -15.222 -9.995 1.567 1.00 92.94 120 GLY A N 1
ATOM 918 C CA . GLY A 1 120 ? -16.312 -9.016 1.505 1.00 92.94 120 GLY A CA 1
ATOM 919 C C . GLY A 1 120 ? -15.896 -7.675 2.120 1.00 92.94 120 GLY A C 1
ATOM 920 O O . GLY A 1 120 ? -14.925 -7.070 1.665 1.00 92.94 120 GLY A O 1
ATOM 921 N N . GLN A 1 121 ? -16.617 -7.253 3.164 1.00 95.00 121 GLN A N 1
ATOM 922 C CA . GLN A 1 121 ? -16.372 -6.033 3.955 1.00 95.00 121 GLN A CA 1
ATOM 923 C C . GLN A 1 121 ? -15.322 -6.211 5.068 1.00 95.00 121 GLN A C 1
ATOM 925 O O . GLN A 1 121 ? -15.055 -5.279 5.828 1.00 95.00 121 GLN A O 1
ATOM 930 N N . TRP A 1 122 ? -14.725 -7.400 5.176 1.00 97.00 122 TRP A N 1
ATOM 931 C CA . TRP A 1 122 ? -13.683 -7.708 6.150 1.00 97.00 122 TRP A CA 1
ATOM 932 C C . TRP A 1 122 ? -12.296 -7.667 5.514 1.00 97.00 122 TRP A C 1
ATOM 934 O O . TRP A 1 122 ? -12.086 -8.242 4.443 1.00 97.00 122 TRP A O 1
ATOM 944 N N . PHE A 1 123 ? -11.344 -7.035 6.198 1.00 97.38 123 PHE A N 1
ATOM 945 C CA . PHE A 1 123 ? -9.966 -6.858 5.735 1.00 97.38 123 PHE A CA 1
ATOM 946 C C . PHE A 1 123 ? -8.994 -7.314 6.813 1.00 97.38 123 PHE A C 1
ATOM 948 O O . PHE A 1 123 ? -9.040 -6.804 7.928 1.00 97.38 123 PHE A O 1
ATOM 955 N N . GLU A 1 124 ? -8.116 -8.256 6.481 1.00 97.25 124 GLU A N 1
ATOM 956 C CA . GLU A 1 124 ? -6.987 -8.631 7.332 1.00 97.25 124 GLU A CA 1
ATOM 957 C C . GLU A 1 124 ? -5.877 -7.607 7.098 1.00 97.25 124 GLU A C 1
ATOM 959 O O . GLU A 1 124 ? -5.316 -7.531 5.998 1.00 97.25 124 GLU A O 1
ATOM 964 N N . ILE A 1 125 ? -5.591 -6.799 8.113 1.00 96.94 125 ILE A N 1
ATOM 965 C CA . ILE A 1 125 ? -4.611 -5.718 8.063 1.00 96.94 125 ILE A CA 1
ATOM 966 C C . ILE A 1 125 ? -3.342 -6.098 8.823 1.00 96.94 125 ILE A C 1
ATOM 968 O O . ILE A 1 125 ? -3.379 -6.867 9.788 1.00 96.94 125 ILE A O 1
ATOM 972 N N . ALA A 1 126 ? -2.205 -5.570 8.377 1.00 94.50 126 ALA A N 1
ATOM 973 C CA . ALA A 1 126 ? -0.933 -5.771 9.058 1.00 94.50 126 ALA A CA 1
ATOM 974 C C . ALA A 1 126 ? -0.879 -4.982 10.376 1.00 94.50 126 ALA A C 1
ATOM 976 O O . ALA A 1 126 ? -1.258 -3.812 10.429 1.00 94.50 126 ALA A O 1
ATOM 977 N N . LEU A 1 127 ? -0.361 -5.627 11.419 1.00 94.56 127 LEU A N 1
ATOM 978 C CA . LEU A 1 127 ? -0.029 -5.018 12.707 1.00 94.56 127 LEU A CA 1
ATOM 979 C C . LEU A 1 127 ? 1.492 -5.014 12.901 1.00 94.56 127 LEU A C 1
ATOM 981 O O . LEU A 1 127 ? 2.209 -5.641 12.117 1.00 94.56 127 LEU A O 1
ATOM 985 N N . SER A 1 128 ? 2.002 -4.313 13.923 1.00 91.62 128 SER A N 1
ATOM 986 C CA . SER A 1 128 ? 3.451 -4.356 14.205 1.00 91.62 128 SER A CA 1
ATOM 987 C C . SER A 1 128 ? 3.891 -5.787 14.523 1.00 91.62 128 SER A C 1
ATOM 989 O O . SER A 1 128 ? 4.957 -6.231 14.098 1.00 91.62 128 SER A O 1
ATOM 991 N N . GLU A 1 129 ? 3.022 -6.537 15.204 1.00 88.88 129 GLU A N 1
ATOM 992 C CA . GLU A 1 129 ? 3.147 -7.975 15.397 1.00 88.88 129 GLU A CA 1
ATOM 993 C C . GLU A 1 129 ? 1.882 -8.690 14.903 1.00 88.88 129 GLU A C 1
ATOM 995 O O . GLU A 1 129 ? 0.824 -8.646 15.526 1.00 88.88 129 GLU A O 1
ATOM 1000 N N . GLY A 1 130 ? 1.994 -9.399 13.779 1.00 92.00 130 GLY A N 1
ATOM 1001 C CA . GLY A 1 130 ? 0.909 -10.230 13.260 1.00 92.00 130 GLY A CA 1
ATOM 1002 C C . GLY A 1 130 ? -0.108 -9.454 12.423 1.00 92.00 130 GLY A C 1
ATOM 1003 O O . GLY A 1 130 ? 0.256 -8.707 11.513 1.00 92.00 130 GLY A O 1
ATOM 1004 N N . TYR A 1 131 ? -1.388 -9.739 12.644 1.00 94.81 131 TYR A N 1
ATOM 1005 C CA . TYR A 1 131 ? -2.490 -9.238 11.831 1.00 94.81 131 TYR A CA 1
ATOM 1006 C C . TYR A 1 131 ? -3.802 -9.276 12.610 1.00 94.81 131 TYR A C 1
ATOM 1008 O O . TYR A 1 131 ? -3.952 -10.042 13.562 1.00 94.81 131 TYR A O 1
ATOM 1016 N N . ALA A 1 132 ? -4.759 -8.464 12.175 1.00 96.94 132 ALA A N 1
ATOM 1017 C CA . ALA A 1 132 ? -6.123 -8.488 12.679 1.00 96.94 132 ALA A CA 1
ATOM 1018 C C . ALA A 1 132 ? -7.109 -8.133 11.570 1.00 96.94 132 ALA A C 1
ATOM 1020 O O . ALA A 1 132 ? -6.752 -7.518 10.568 1.00 96.94 132 ALA A O 1
ATOM 1021 N N . TRP A 1 133 ? -8.361 -8.522 11.758 1.00 98.00 133 TRP A N 1
ATOM 1022 C CA . TRP A 1 133 ? -9.453 -8.206 10.858 1.00 98.00 133 TRP A CA 1
ATOM 1023 C C . TRP A 1 133 ? -10.145 -6.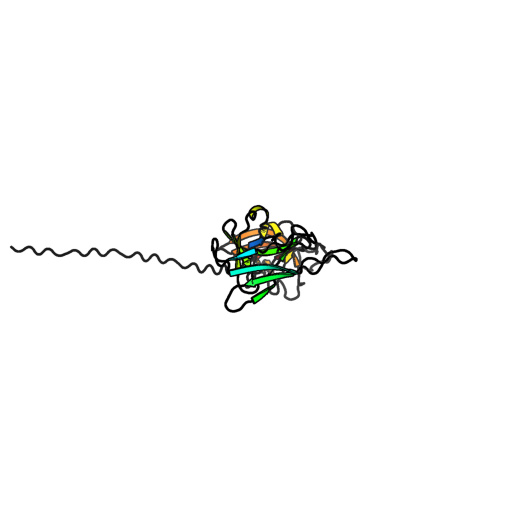914 11.278 1.00 98.00 133 TRP A C 1
ATOM 1025 O O . TRP A 1 133 ? -10.421 -6.709 12.457 1.00 98.00 133 TRP A O 1
ATOM 1035 N N . VAL A 1 134 ? -10.471 -6.072 10.304 1.00 97.81 134 VAL A N 1
ATOM 1036 C CA . VAL A 1 134 ? -11.344 -4.904 10.466 1.00 97.81 134 VAL A CA 1
ATOM 1037 C C . VAL A 1 134 ? -12.566 -5.051 9.574 1.00 97.81 134 VAL A C 1
ATOM 1039 O O . VAL A 1 134 ? -12.478 -5.614 8.480 1.00 97.81 134 VAL A O 1
ATOM 1042 N N . HIS A 1 135 ? -13.703 -4.541 10.040 1.00 96.62 135 HIS A N 1
ATOM 1043 C CA . HIS A 1 135 ? -14.935 -4.486 9.264 1.00 96.62 135 HIS A CA 1
ATOM 1044 C C . HIS A 1 135 ? -15.216 -3.057 8.825 1.00 96.62 135 HIS A C 1
ATOM 1046 O O . HIS A 1 135 ? -15.342 -2.166 9.663 1.00 96.62 135 HIS A O 1
ATOM 1052 N N . ILE A 1 136 ? -15.376 -2.852 7.521 1.00 93.12 136 ILE A N 1
ATOM 1053 C CA . ILE A 1 136 ? -15.617 -1.539 6.936 1.00 93.12 136 ILE A CA 1
ATOM 1054 C C . ILE A 1 136 ? -16.864 -1.603 6.050 1.00 93.12 136 ILE A C 1
ATOM 1056 O O . ILE A 1 136 ? -16.905 -2.357 5.082 1.00 93.12 136 ILE A O 1
ATOM 1060 N N . GLN A 1 137 ? -17.888 -0.806 6.368 1.00 86.62 137 GLN A N 1
ATOM 1061 C CA . GLN A 1 137 ? -19.185 -0.874 5.675 1.00 86.62 137 GLN A CA 1
ATOM 1062 C C . GLN A 1 137 ? -19.087 -0.447 4.196 1.00 86.62 137 GLN A C 1
ATOM 1064 O O . GLN A 1 137 ? -19.613 -1.133 3.325 1.00 86.62 137 GLN A O 1
ATOM 1069 N N . ASP A 1 138 ? -18.321 0.599 3.883 1.00 86.81 138 ASP A N 1
ATOM 1070 C CA . ASP A 1 138 ? -18.157 1.113 2.510 1.00 86.81 138 ASP A CA 1
ATOM 1071 C C . ASP A 1 138 ? -16.783 0.773 1.928 1.00 86.81 138 ASP A C 1
ATOM 1073 O O . ASP A 1 138 ? -16.067 1.624 1.401 1.00 86.81 138 ASP A O 1
ATOM 1077 N N . ALA A 1 139 ? -16.340 -0.466 2.110 1.00 77.00 139 ALA A N 1
ATOM 1078 C CA . ALA A 1 139 ? -14.958 -0.804 1.802 1.00 77.00 139 ALA A CA 1
ATOM 1079 C C . ALA A 1 139 ? -14.664 -0.929 0.306 1.00 77.00 139 ALA A C 1
ATOM 1081 O O . ALA A 1 139 ? -13.545 -0.665 -0.120 1.00 77.00 139 ALA A O 1
ATOM 1082 N N . ASP A 1 140 ? -15.656 -1.311 -0.496 1.00 82.44 140 ASP A N 1
ATOM 1083 C CA . ASP A 1 140 ? -15.480 -1.554 -1.930 1.00 82.44 140 ASP A CA 1
ATOM 1084 C C . ASP A 1 140 ? -15.103 -0.281 -2.695 1.00 82.44 140 ASP A C 1
ATOM 1086 O O . ASP A 1 140 ? -14.375 -0.354 -3.681 1.00 82.44 140 ASP A O 1
ATOM 1090 N N . SER A 1 141 ? -15.562 0.883 -2.230 1.00 84.31 141 SER A N 1
ATOM 1091 C CA . SER A 1 141 ? -15.211 2.183 -2.809 1.00 84.31 141 SER A CA 1
ATOM 1092 C C . SER A 1 141 ? -13.873 2.724 -2.307 1.00 84.31 141 SER A C 1
ATOM 1094 O O . SER A 1 141 ? -13.308 3.620 -2.932 1.00 84.31 141 SER A O 1
ATOM 1096 N N . ARG A 1 142 ? -13.371 2.205 -1.181 1.00 90.81 142 ARG A N 1
ATOM 1097 C CA . ARG A 1 142 ? -12.161 2.704 -0.519 1.00 90.81 142 ARG A CA 1
ATOM 1098 C C . ARG A 1 142 ? -10.939 1.839 -0.767 1.00 90.81 142 ARG A C 1
ATOM 1100 O O . ARG A 1 142 ? -9.841 2.371 -0.833 1.00 90.81 142 ARG A O 1
ATOM 1107 N N . TYR A 1 143 ? -11.104 0.527 -0.865 1.00 96.00 143 TYR A N 1
ATOM 1108 C CA . TYR A 1 143 ? -9.989 -0.394 -1.021 1.00 96.00 143 TYR A CA 1
ATOM 1109 C C . TYR A 1 143 ? -9.272 -0.173 -2.355 1.00 96.00 143 TYR A C 1
ATOM 1111 O O . TYR A 1 143 ? -9.894 -0.153 -3.416 1.00 96.00 143 TYR A O 1
ATOM 1119 N N . LEU A 1 144 ? -7.949 -0.049 -2.281 1.00 95.19 144 LEU A N 1
ATOM 1120 C CA . LEU A 1 144 ? -7.066 0.173 -3.415 1.00 95.19 144 LEU A CA 1
ATOM 1121 C C . LEU A 1 144 ? -6.203 -1.079 -3.621 1.00 95.19 144 LEU A C 1
ATOM 1123 O O . LEU A 1 144 ? -5.221 -1.263 -2.892 1.00 95.19 144 LEU A O 1
ATOM 1127 N N . PRO A 1 145 ? -6.548 -1.950 -4.588 1.00 94.44 145 PRO A N 1
ATOM 1128 C CA . PRO A 1 145 ? -5.703 -3.074 -4.970 1.00 94.44 145 PRO A CA 1
ATOM 1129 C C . PRO A 1 145 ? -4.327 -2.589 -5.421 1.00 94.44 145 PRO A C 1
ATOM 1131 O O . PRO A 1 145 ? -4.198 -1.525 -6.039 1.00 94.44 145 PRO A O 1
ATOM 1134 N N . VAL A 1 146 ? -3.293 -3.376 -5.141 1.00 93.00 146 VAL A N 1
ATOM 1135 C CA . VAL A 1 146 ? -1.913 -2.970 -5.421 1.00 93.00 146 VAL A CA 1
ATOM 1136 C C . VAL A 1 146 ? -1.657 -2.728 -6.913 1.00 93.00 146 VAL A C 1
ATOM 1138 O O . VAL A 1 146 ? -0.942 -1.803 -7.289 1.00 93.00 146 VAL A O 1
ATOM 1141 N N . GLU A 1 147 ? -2.318 -3.478 -7.788 1.00 92.38 147 GLU A N 1
ATOM 1142 C CA . GLU A 1 147 ? -2.212 -3.324 -9.235 1.00 92.38 147 GLU A CA 1
ATOM 1143 C C . GLU A 1 147 ? -2.752 -1.969 -9.695 1.00 92.38 147 GLU A C 1
ATOM 1145 O O . GLU A 1 147 ? -2.168 -1.323 -10.569 1.00 92.38 147 GLU A O 1
ATOM 1150 N N . GLN A 1 148 ? -3.847 -1.511 -9.080 1.00 92.94 148 GLN A N 1
ATOM 1151 C CA . GLN A 1 148 ? -4.438 -0.207 -9.367 1.00 92.94 148 GLN A CA 1
ATOM 1152 C C . GLN A 1 148 ? -3.540 0.932 -8.880 1.00 92.94 148 GLN A C 1
ATOM 1154 O O . GLN A 1 148 ? -3.404 1.929 -9.588 1.00 92.94 148 GLN A O 1
ATOM 1159 N N . LEU A 1 149 ? -2.898 0.772 -7.718 1.00 91.81 149 LEU A N 1
ATOM 1160 C CA . LEU A 1 149 ? -1.960 1.760 -7.175 1.00 91.81 149 LEU A CA 1
ATOM 1161 C C . LEU A 1 149 ? -0.751 1.988 -8.090 1.00 91.81 149 LEU A C 1
ATOM 1163 O O . LEU A 1 149 ? -0.193 3.082 -8.101 1.00 91.81 149 LEU A O 1
ATOM 1167 N N . LEU A 1 150 ? -0.338 0.980 -8.863 1.00 93.25 150 LEU A N 1
ATOM 1168 C CA . LEU A 1 150 ? 0.920 1.024 -9.611 1.00 93.25 150 LEU A CA 1
ATOM 1169 C C . LEU A 1 150 ? 0.766 1.296 -11.112 1.00 93.25 150 LEU A C 1
ATOM 1171 O O . LEU A 1 150 ? 1.654 1.901 -11.704 1.00 93.25 150 LEU A O 1
ATOM 1175 N N . LYS A 1 151 ? -0.345 0.889 -11.741 1.00 87.75 151 LYS A N 1
ATOM 1176 C CA . LYS A 1 151 ? -0.516 0.904 -13.211 1.00 87.75 151 LYS A CA 1
ATOM 1177 C C . LYS A 1 151 ? -0.334 2.280 -13.876 1.00 87.75 151 LYS A C 1
ATOM 1179 O O . LYS A 1 151 ? -0.022 2.343 -15.062 1.00 87.75 151 LYS A O 1
ATOM 1184 N N . HIS A 1 152 ? -0.536 3.371 -13.140 1.00 84.12 152 HIS A N 1
ATOM 1185 C CA . HIS A 1 152 ? -0.462 4.742 -13.665 1.00 84.12 152 HIS A CA 1
ATOM 1186 C C . HIS A 1 152 ? 0.381 5.680 -12.796 1.00 84.12 152 HIS A C 1
ATOM 1188 O O . HIS A 1 152 ? 0.248 6.899 -12.888 1.00 84.12 152 HIS A O 1
ATOM 1194 N N . SER A 1 153 ? 1.246 5.112 -11.960 1.00 90.25 153 SER A N 1
ATOM 1195 C CA . SER A 1 153 ? 2.047 5.865 -11.001 1.00 90.25 153 SER A CA 1
ATOM 1196 C C . SER A 1 153 ? 3.507 5.941 -11.437 1.00 90.25 153 SER A C 1
ATOM 1198 O O . SER A 1 153 ? 3.998 5.096 -12.184 1.00 90.25 153 SER A O 1
ATOM 1200 N N . LEU A 1 154 ? 4.227 6.949 -10.942 1.00 91.12 154 LEU A N 1
ATOM 1201 C CA . LEU A 1 154 ? 5.681 7.016 -11.085 1.00 91.12 154 LEU A CA 1
ATOM 1202 C C . LEU A 1 154 ? 6.308 5.959 -10.174 1.00 91.12 154 LEU A C 1
ATOM 1204 O O . LEU A 1 154 ? 6.464 6.183 -8.971 1.00 91.12 154 LEU A O 1
ATOM 1208 N N . THR A 1 155 ? 6.603 4.786 -10.734 1.00 94.06 155 THR A N 1
ATOM 1209 C CA . THR A 1 155 ? 7.066 3.629 -9.967 1.00 94.06 155 THR A CA 1
ATOM 1210 C C . THR A 1 155 ? 8.584 3.508 -9.891 1.00 94.06 155 THR A C 1
ATOM 1212 O O . THR A 1 155 ? 9.330 3.969 -10.756 1.00 94.06 155 THR A O 1
ATOM 1215 N N . TYR A 1 156 ? 9.058 2.855 -8.837 1.00 92.69 156 TYR A N 1
ATOM 1216 C CA . TYR A 1 156 ? 10.456 2.508 -8.647 1.00 92.69 156 TYR A CA 1
ATOM 1217 C C . TYR A 1 156 ? 10.586 1.126 -8.011 1.00 92.69 156 TYR A C 1
ATOM 1219 O O . TYR A 1 156 ? 9.735 0.705 -7.228 1.00 92.69 156 TYR A O 1
ATOM 1227 N N . LEU A 1 157 ? 11.688 0.437 -8.302 1.00 91.31 157 LEU A N 1
ATOM 1228 C CA . LEU A 1 157 ? 12.053 -0.783 -7.590 1.00 91.31 157 LEU A CA 1
ATOM 1229 C C . LEU A 1 157 ? 12.534 -0.426 -6.185 1.00 91.31 157 LEU A C 1
ATOM 1231 O O . LEU A 1 157 ? 13.524 0.296 -6.017 1.00 91.31 157 LEU A O 1
ATOM 1235 N N . SER A 1 158 ? 11.807 -0.923 -5.192 1.00 82.31 158 SER A N 1
ATOM 1236 C CA . SER A 1 158 ? 12.148 -0.908 -3.775 1.00 82.31 15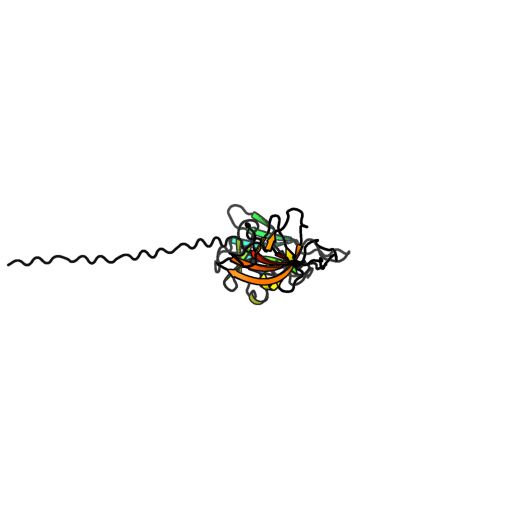8 SER A CA 1
ATOM 1237 C C . SER A 1 158 ? 12.860 -2.203 -3.392 1.00 82.31 158 SER A C 1
ATOM 1239 O O . SER A 1 158 ? 12.778 -3.215 -4.079 1.00 82.31 158 SER A O 1
ATOM 1241 N N . GLY A 1 159 ? 13.593 -2.173 -2.283 1.00 70.81 159 GLY A N 1
ATOM 1242 C CA . GLY A 1 159 ? 14.229 -3.364 -1.728 1.00 70.81 159 GLY A CA 1
ATOM 1243 C C . GLY A 1 159 ? 15.747 -3.370 -1.865 1.00 70.81 159 GLY A C 1
ATOM 1244 O O . GLY A 1 159 ? 16.340 -2.675 -2.698 1.00 70.81 159 GLY A O 1
ATOM 1245 N N . GLN A 1 160 ? 16.366 -4.143 -0.979 1.00 66.50 160 GLN A N 1
ATOM 1246 C CA . GLN A 1 160 ? 17.802 -4.372 -0.924 1.00 66.50 160 GLN A CA 1
ATOM 1247 C C . GLN A 1 160 ? 18.091 -5.775 -1.458 1.00 66.50 160 GLN A C 1
ATOM 1249 O O . GLN A 1 160 ? 17.402 -6.722 -1.099 1.00 66.50 160 GLN A O 1
ATOM 1254 N N . GLY A 1 161 ? 19.120 -5.913 -2.293 1.00 71.38 161 GLY A N 1
ATOM 1255 C CA . GLY A 1 161 ? 19.596 -7.220 -2.744 1.00 71.38 161 GLY A CA 1
ATOM 1256 C C . GLY A 1 161 ? 19.595 -7.416 -4.255 1.00 71.38 161 GLY A C 1
ATOM 1257 O O . GLY A 1 161 ? 19.298 -6.512 -5.040 1.00 71.38 161 GLY A O 1
ATOM 1258 N N . SER A 1 162 ? 19.999 -8.622 -4.646 1.00 79.12 162 SER A N 1
ATOM 1259 C CA . SER A 1 162 ? 19.963 -9.090 -6.026 1.00 79.12 162 SER A CA 1
ATOM 1260 C C . SER A 1 162 ? 18.518 -9.318 -6.454 1.00 79.12 162 SER A C 1
ATOM 1262 O O . SER A 1 162 ? 17.797 -10.079 -5.812 1.00 79.12 162 SER A O 1
ATOM 1264 N N . LEU A 1 163 ? 18.129 -8.690 -7.555 1.00 88.12 163 LEU A N 1
ATOM 1265 C CA . LEU A 1 163 ? 16.828 -8.857 -8.183 1.00 88.12 163 LEU A CA 1
ATOM 1266 C C . LEU A 1 163 ? 17.052 -9.180 -9.653 1.00 88.12 163 LEU A C 1
ATOM 1268 O O . LEU A 1 163 ? 17.704 -8.404 -10.353 1.00 88.12 163 LEU A O 1
ATOM 1272 N N . ASP A 1 164 ? 16.481 -10.285 -10.108 1.00 93.31 164 ASP A N 1
ATOM 1273 C CA . ASP A 1 164 ? 16.51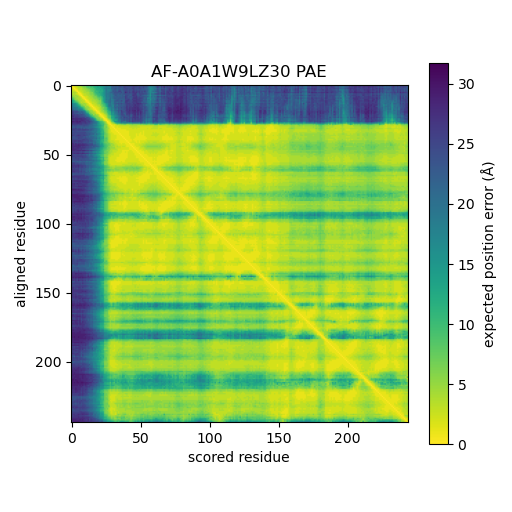3 -10.673 -11.511 1.00 93.31 164 ASP A CA 1
ATOM 1274 C C . ASP A 1 164 ? 15.184 -10.330 -12.181 1.00 93.31 164 ASP A C 1
ATOM 1276 O O . ASP A 1 164 ? 14.111 -10.680 -11.685 1.00 93.31 164 ASP A O 1
ATOM 1280 N N . LEU A 1 165 ? 15.267 -9.687 -13.344 1.00 95.62 165 LEU A N 1
ATOM 1281 C CA . LEU A 1 165 ? 14.168 -9.671 -14.299 1.00 95.62 165 LEU A CA 1
ATOM 1282 C C . LEU A 1 165 ? 14.329 -10.877 -15.218 1.00 95.62 165 LEU A C 1
ATOM 1284 O O . LEU A 1 165 ? 15.397 -11.076 -15.797 1.00 95.62 165 LEU A O 1
ATOM 1288 N N . VAL A 1 166 ? 13.272 -11.660 -15.391 1.00 97.38 166 VAL A N 1
ATOM 1289 C CA . VAL A 1 166 ? 13.250 -12.856 -16.239 1.00 97.38 166 VAL A CA 1
ATOM 1290 C C . VAL A 1 166 ? 12.342 -12.670 -17.450 1.00 97.38 166 VAL A C 1
ATOM 1292 O O . VAL A 1 166 ? 11.376 -11.914 -17.420 1.00 97.38 166 VAL A O 1
ATOM 1295 N N . GLU A 1 167 ? 12.630 -13.381 -18.536 1.00 97.06 167 GLU A N 1
ATOM 1296 C CA . GLU A 1 167 ? 11.819 -13.304 -19.762 1.00 97.06 167 GLU A CA 1
ATOM 1297 C C . GLU A 1 167 ? 10.395 -13.850 -19.563 1.00 97.06 167 GLU A C 1
ATOM 1299 O O . GLU A 1 167 ? 9.423 -13.288 -20.064 1.00 97.06 167 GLU A O 1
ATOM 1304 N N . ILE A 1 168 ? 10.278 -14.951 -18.814 1.00 96.44 168 ILE A N 1
ATOM 1305 C CA . ILE A 1 168 ? 9.027 -15.674 -18.573 1.00 96.44 168 ILE A CA 1
ATOM 1306 C C . ILE A 1 168 ? 8.851 -15.828 -17.058 1.00 96.44 168 ILE A C 1
ATOM 1308 O O . ILE A 1 168 ? 9.727 -16.414 -16.412 1.00 96.44 168 ILE A O 1
ATOM 1312 N N . PRO A 1 169 ? 7.735 -15.365 -16.477 1.00 95.94 169 PRO A N 1
ATOM 1313 C CA . PRO A 1 169 ? 7.500 -15.475 -15.041 1.00 95.94 169 PRO A CA 1
ATOM 1314 C C . PRO A 1 169 ? 7.515 -16.948 -14.591 1.00 95.94 169 PRO A C 1
ATOM 1316 O O . PRO A 1 169 ? 6.985 -17.836 -15.264 1.00 95.94 169 PRO A O 1
ATOM 1319 N N . GLY A 1 170 ? 8.208 -17.222 -13.484 1.00 92.25 170 GLY A N 1
ATOM 1320 C CA . GLY A 1 170 ? 8.348 -18.548 -12.867 1.00 92.25 170 GLY A CA 1
ATOM 1321 C C . GLY A 1 170 ? 9.342 -19.526 -13.514 1.00 92.25 170 GLY A C 1
ATOM 1322 O O . GLY A 1 170 ? 9.672 -20.527 -12.884 1.00 92.25 170 GLY A O 1
ATOM 1323 N N . ARG A 1 171 ? 9.828 -19.292 -14.746 1.00 92.25 171 ARG A N 1
ATOM 1324 C CA . ARG A 1 171 ? 10.713 -20.261 -15.446 1.00 92.25 171 ARG A CA 1
ATOM 1325 C C . ARG A 1 171 ? 11.653 -19.695 -16.519 1.00 92.25 171 ARG A C 1
ATOM 1327 O O . ARG A 1 171 ? 12.291 -20.464 -17.237 1.00 92.25 171 ARG A O 1
ATOM 1334 N N . GLY A 1 172 ? 11.687 -18.382 -16.705 1.00 90.56 172 GLY A N 1
ATOM 1335 C CA . GLY A 1 172 ? 12.523 -17.724 -17.706 1.00 90.56 172 GLY A CA 1
ATOM 1336 C C . GLY A 1 172 ? 13.981 -17.604 -17.275 1.00 90.56 172 GLY A C 1
ATOM 1337 O O . GLY A 1 172 ? 14.308 -17.696 -16.093 1.00 90.56 172 GLY A O 1
ATOM 1338 N N . LYS A 1 173 ? 14.863 -17.359 -18.245 1.00 95.56 173 LYS A N 1
ATOM 1339 C CA . LYS A 1 173 ? 16.239 -16.947 -17.949 1.00 95.56 173 LYS A CA 1
ATOM 1340 C C . LYS A 1 173 ? 16.256 -15.475 -17.519 1.00 95.56 173 LYS A C 1
ATOM 1342 O O . LYS A 1 173 ? 15.426 -14.710 -18.025 1.00 95.56 173 LYS A O 1
ATOM 1347 N N . PRO A 1 174 ? 17.196 -15.067 -16.648 1.00 96.12 174 PRO A N 1
ATOM 1348 C CA . PRO A 1 174 ? 17.422 -13.658 -16.365 1.00 96.12 174 PRO A CA 1
ATOM 1349 C C . PRO A 1 174 ? 17.761 -12.898 -17.651 1.00 96.12 174 PRO A C 1
ATOM 1351 O O . PRO A 1 174 ? 18.658 -13.292 -18.398 1.00 96.12 174 PRO A O 1
ATOM 1354 N N . VAL A 1 175 ? 17.026 -11.821 -17.909 1.00 96.25 175 VAL A N 1
ATOM 1355 C CA . VAL A 1 175 ? 17.314 -10.828 -18.957 1.00 96.25 175 VAL A CA 1
ATOM 1356 C C . VAL A 1 175 ? 18.044 -9.615 -18.386 1.00 96.25 175 VAL A C 1
ATOM 1358 O O . VAL A 1 175 ? 18.693 -8.877 -19.123 1.00 96.25 175 VAL A O 1
ATOM 1361 N N . TRP A 1 176 ? 17.961 -9.420 -17.069 1.00 94.62 176 TRP A N 1
ATOM 1362 C CA . TRP A 1 176 ? 18.690 -8.401 -16.330 1.00 94.62 176 TRP A CA 1
ATOM 1363 C C . TRP A 1 176 ? 18.825 -8.809 -14.865 1.00 94.62 176 TRP A C 1
ATOM 1365 O O . TRP A 1 176 ? 17.927 -9.447 -14.321 1.00 94.62 176 TRP A O 1
ATOM 1375 N N . SER A 1 177 ? 19.914 -8.382 -14.231 1.00 91.00 177 SER A N 1
ATOM 1376 C CA . SER A 1 177 ? 20.175 -8.606 -12.810 1.00 91.00 177 SER A CA 1
ATOM 1377 C C . SER A 1 177 ? 20.617 -7.306 -12.151 1.00 91.00 177 SER A C 1
ATOM 1379 O O . SER A 1 177 ? 21.496 -6.602 -12.662 1.00 91.00 177 SER A O 1
ATOM 1381 N N . ARG A 1 178 ? 20.039 -6.992 -10.990 1.00 83.81 178 ARG A N 1
ATOM 1382 C CA . ARG A 1 178 ? 20.414 -5.820 -10.198 1.00 83.81 178 ARG A CA 1
ATOM 1383 C C . ARG A 1 178 ? 21.804 -6.022 -9.610 1.00 83.81 178 ARG A C 1
ATOM 1385 O O . ARG A 1 178 ? 22.016 -6.894 -8.770 1.00 83.81 178 ARG A O 1
ATOM 1392 N N . SER A 1 179 ? 22.746 -5.178 -10.022 1.00 77.88 179 SER A N 1
ATOM 1393 C CA . SER A 1 179 ? 24.054 -5.105 -9.372 1.00 77.88 179 SER A CA 1
ATOM 1394 C C . SER A 1 179 ? 23.915 -4.503 -7.963 1.00 77.88 179 SER A C 1
ATOM 1396 O O . SER A 1 179 ? 23.136 -3.560 -7.791 1.00 77.88 179 SER A O 1
ATOM 1398 N N . PRO A 1 180 ? 24.701 -4.966 -6.969 1.00 71.19 180 PRO A N 1
ATOM 1399 C CA . PRO A 1 180 ? 24.692 -4.419 -5.607 1.00 71.19 180 PRO A CA 1
ATOM 1400 C C . PRO A 1 180 ? 24.961 -2.908 -5.531 1.00 71.19 180 PRO A C 1
ATOM 1402 O O . PRO A 1 180 ? 24.584 -2.265 -4.559 1.00 71.19 180 PRO A O 1
ATOM 1405 N N . ASN A 1 181 ? 25.605 -2.340 -6.557 1.00 66.69 181 ASN A N 1
ATOM 1406 C CA . ASN A 1 181 ? 25.992 -0.928 -6.614 1.00 66.69 181 ASN A CA 1
ATOM 1407 C C . ASN A 1 181 ? 24.926 -0.015 -7.250 1.00 66.69 181 ASN A C 1
ATOM 1409 O O . ASN A 1 181 ? 25.169 1.179 -7.425 1.00 66.69 181 ASN A O 1
ATOM 1413 N N . ILE A 1 182 ? 23.776 -0.553 -7.664 1.00 66.25 182 ILE A N 1
ATOM 1414 C CA . ILE A 1 182 ? 22.701 0.247 -8.265 1.00 66.25 182 ILE A CA 1
ATOM 1415 C C . ILE A 1 182 ? 21.987 1.047 -7.173 1.00 66.25 182 ILE A C 1
ATOM 1417 O O . ILE A 1 182 ? 21.777 0.549 -6.067 1.00 66.25 182 ILE A O 1
ATOM 1421 N N . ARG A 1 183 ? 21.600 2.287 -7.510 1.00 65.69 183 ARG A N 1
ATOM 1422 C CA . ARG A 1 183 ? 20.850 3.216 -6.645 1.00 65.69 183 ARG A CA 1
ATOM 1423 C C . ARG A 1 183 ? 19.727 2.508 -5.886 1.00 65.69 183 ARG A C 1
ATOM 1425 O O . ARG A 1 183 ? 19.107 1.577 -6.399 1.00 65.69 183 ARG A O 1
ATOM 1432 N N . SER A 1 184 ? 19.432 2.995 -4.681 1.00 71.75 184 SER A N 1
ATOM 1433 C CA . SER A 1 184 ? 18.406 2.427 -3.796 1.00 71.75 184 SER A CA 1
ATOM 1434 C C . SER A 1 184 ? 17.012 2.392 -4.429 1.00 71.75 184 SER A C 1
ATOM 1436 O O . SER A 1 184 ? 16.263 1.455 -4.160 1.00 71.75 184 SER A O 1
ATOM 1438 N N . LYS A 1 185 ? 16.700 3.345 -5.317 1.00 86.38 185 LYS A N 1
ATOM 1439 C CA . LYS A 1 185 ? 15.460 3.404 -6.100 1.00 86.38 185 LYS A CA 1
ATOM 1440 C C . LYS A 1 185 ? 15.789 3.462 -7.589 1.00 86.38 185 LYS A C 1
ATOM 1442 O O . LYS A 1 185 ? 16.446 4.400 -8.036 1.00 86.38 185 LYS A O 1
ATOM 1447 N N . LEU A 1 186 ? 15.362 2.450 -8.342 1.00 90.06 186 LEU A N 1
ATOM 1448 C CA . LEU A 1 186 ? 15.512 2.411 -9.798 1.00 90.06 186 LEU A CA 1
ATOM 1449 C C . LEU A 1 186 ? 14.147 2.696 -10.439 1.00 90.06 186 LEU A C 1
ATOM 1451 O O . LEU A 1 186 ? 13.216 1.943 -10.152 1.00 90.06 186 LEU A O 1
ATOM 1455 N N . PRO A 1 187 ? 13.997 3.745 -11.265 1.00 92.75 187 PRO A N 1
ATOM 1456 C CA . PRO A 1 187 ? 12.721 4.082 -11.885 1.00 92.75 187 PRO A CA 1
ATOM 1457 C C . PRO A 1 187 ? 12.293 2.981 -12.858 1.00 92.75 187 PRO A C 1
ATOM 1459 O O . PRO A 1 187 ? 13.082 2.495 -13.678 1.00 92.75 187 PRO A O 1
ATOM 1462 N N . VAL A 1 188 ? 11.028 2.591 -12.758 1.00 94.69 188 VAL A N 1
ATOM 1463 C CA . VAL A 1 188 ? 10.415 1.578 -13.615 1.00 94.69 188 VAL A CA 1
ATOM 1464 C C . VAL A 1 188 ? 9.024 2.014 -14.042 1.00 94.69 188 VAL A C 1
ATOM 1466 O O . VAL A 1 188 ? 8.386 2.829 -13.385 1.00 94.69 188 VAL A O 1
ATOM 1469 N N . GLU A 1 189 ? 8.549 1.430 -15.130 1.00 95.25 189 GLU A N 1
ATOM 1470 C CA . GLU A 1 189 ? 7.155 1.456 -15.561 1.00 95.25 189 GLU A CA 1
ATOM 1471 C C . GLU A 1 189 ? 6.559 0.057 -15.375 1.00 95.25 189 GLU A C 1
ATOM 1473 O O . GLU A 1 189 ? 7.174 -0.941 -15.767 1.00 95.25 189 GLU A O 1
ATOM 1478 N N . VAL A 1 190 ? 5.358 -0.028 -14.801 1.00 96.31 190 VAL A N 1
ATOM 1479 C CA . VAL A 1 190 ? 4.610 -1.288 -14.715 1.00 96.31 190 VAL A CA 1
ATOM 1480 C C . VAL A 1 190 ? 3.904 -1.568 -16.031 1.00 96.31 190 VAL A C 1
ATOM 1482 O O . VAL A 1 190 ? 3.057 -0.798 -16.474 1.00 96.31 190 VAL A O 1
ATOM 1485 N N . VAL A 1 191 ? 4.227 -2.708 -16.636 1.00 96.75 191 VAL A N 1
ATOM 1486 C CA . VAL A 1 191 ? 3.683 -3.128 -17.932 1.00 96.75 191 VAL A CA 1
ATOM 1487 C C . VAL A 1 191 ? 2.481 -4.051 -17.747 1.00 96.75 191 VAL A C 1
ATOM 1489 O O . VAL A 1 191 ? 1.456 -3.877 -18.405 1.00 96.75 191 VAL A O 1
ATOM 1492 N N . ALA A 1 192 ? 2.595 -5.042 -16.862 1.00 96.25 192 ALA A N 1
ATOM 1493 C CA . ALA A 1 192 ? 1.564 -6.053 -16.654 1.00 96.25 192 ALA A CA 1
ATOM 1494 C C . ALA A 1 192 ? 1.692 -6.733 -15.286 1.00 96.25 192 ALA A C 1
ATOM 1496 O O . ALA A 1 192 ? 2.756 -6.722 -14.672 1.00 96.25 192 ALA A O 1
ATOM 1497 N N . PHE A 1 193 ? 0.612 -7.385 -14.860 1.00 95.75 193 PHE A N 1
ATOM 1498 C CA . PHE A 1 193 ? 0.587 -8.305 -13.725 1.00 95.75 193 PHE A CA 1
ATOM 1499 C C . PHE A 1 193 ? 0.163 -9.693 -14.204 1.00 95.75 193 PHE A C 1
ATOM 1501 O O . PHE A 1 193 ? -0.597 -9.816 -15.166 1.00 95.75 193 PHE A O 1
ATOM 1508 N N . SER A 1 194 ? 0.654 -10.737 -13.543 1.00 94.94 194 SER A N 1
ATOM 1509 C CA . SER A 1 194 ? 0.243 -12.118 -13.791 1.00 94.94 194 SER A CA 1
ATOM 1510 C C . SER A 1 194 ? 0.361 -12.933 -12.516 1.00 94.94 194 SER A C 1
ATOM 1512 O O . SER A 1 194 ? 1.406 -12.927 -11.878 1.00 94.94 194 SER A O 1
ATOM 1514 N N . GLU A 1 195 ? -0.665 -13.708 -12.190 1.00 93.75 195 GLU A N 1
ATOM 1515 C CA . GLU A 1 195 ? -0.585 -14.689 -11.111 1.00 93.75 195 GLU A CA 1
ATOM 1516 C C . GLU A 1 195 ? -0.156 -16.046 -11.678 1.00 93.75 195 GLU A C 1
ATOM 1518 O O . GLU A 1 195 ? -0.746 -16.541 -12.641 1.00 93.75 195 GLU A O 1
ATOM 1523 N N . ILE A 1 196 ? 0.904 -16.640 -11.124 1.00 93.31 196 ILE A N 1
ATOM 1524 C CA . ILE A 1 196 ? 1.420 -17.945 -11.553 1.00 93.31 196 ILE A CA 1
ATOM 1525 C C . ILE A 1 196 ? 1.739 -18.782 -10.328 1.00 93.31 196 ILE A C 1
ATOM 1527 O O . ILE A 1 196 ? 2.574 -18.401 -9.513 1.00 93.31 196 ILE A O 1
ATOM 1531 N N . ALA A 1 197 ? 1.089 -19.946 -10.239 1.00 89.75 197 ALA A N 1
ATOM 1532 C CA . ALA A 1 197 ? 1.228 -20.873 -9.118 1.00 89.75 197 ALA A CA 1
ATOM 1533 C C . ALA A 1 197 ? 0.996 -20.201 -7.747 1.00 89.75 197 ALA A C 1
ATOM 1535 O O . ALA A 1 197 ? 1.699 -20.503 -6.790 1.00 89.75 197 ALA A O 1
ATOM 1536 N N . GLY A 1 198 ? 0.029 -19.278 -7.671 1.00 87.31 198 GLY A N 1
ATOM 1537 C CA . GLY A 1 198 ? -0.317 -18.557 -6.441 1.00 87.31 198 GLY A CA 1
ATOM 1538 C C . GLY A 1 198 ? 0.626 -17.409 -6.075 1.00 87.31 198 GLY A C 1
ATOM 1539 O O . GLY A 1 198 ? 0.486 -16.850 -4.997 1.00 87.31 198 GLY A O 1
ATOM 1540 N N . HIS A 1 199 ? 1.570 -17.048 -6.949 1.00 90.12 199 HIS A N 1
ATOM 1541 C CA . HIS A 1 199 ? 2.450 -15.898 -6.751 1.00 90.12 199 HIS A CA 1
ATOM 1542 C C . HIS A 1 199 ? 2.117 -14.787 -7.738 1.00 90.12 199 HIS A C 1
ATOM 1544 O O . HIS A 1 199 ? 1.998 -15.037 -8.943 1.00 90.12 199 HIS A O 1
ATOM 1550 N N . LEU A 1 200 ? 2.036 -13.553 -7.242 1.00 93.06 200 LEU A N 1
ATOM 1551 C CA . LEU A 1 200 ? 1.904 -12.376 -8.089 1.00 93.06 200 LEU A CA 1
ATOM 1552 C C . LEU A 1 200 ? 3.257 -12.032 -8.725 1.00 93.06 200 LEU A C 1
ATOM 1554 O O . LEU A 1 200 ? 4.254 -11.789 -8.043 1.00 93.06 200 LEU A O 1
ATOM 1558 N N . TRP A 1 201 ? 3.279 -11.993 -10.050 1.00 95.88 201 TRP A N 1
ATOM 1559 C CA . TRP A 1 201 ? 4.390 -11.508 -10.855 1.00 95.88 201 TRP A CA 1
ATOM 1560 C C . TRP A 1 201 ? 4.029 -10.164 -11.469 1.00 95.88 201 TRP A C 1
ATOM 1562 O O . TRP A 1 201 ? 2.895 -9.939 -11.896 1.00 95.88 201 TRP A O 1
ATOM 1572 N N . VAL A 1 202 ? 5.027 -9.294 -11.576 1.00 96.69 202 VAL A N 1
ATOM 1573 C CA . VAL A 1 202 ? 4.909 -8.000 -12.242 1.00 96.69 202 VAL A CA 1
ATOM 1574 C C . VAL A 1 202 ? 5.915 -7.922 -13.378 1.00 96.69 202 VAL A C 1
ATOM 1576 O O . VAL A 1 202 ? 7.089 -8.261 -13.224 1.00 96.69 202 VAL A O 1
ATOM 1579 N N . GLN A 1 203 ? 5.441 -7.504 -14.545 1.00 97.69 203 GLN A N 1
ATOM 1580 C CA . GLN A 1 203 ? 6.291 -7.135 -15.660 1.00 97.69 203 GLN A CA 1
ATOM 1581 C C . GLN A 1 203 ? 6.618 -5.658 -15.538 1.00 97.69 203 GLN A C 1
ATOM 1583 O O . GLN A 1 203 ? 5.718 -4.817 -15.495 1.00 97.69 203 GLN A O 1
ATOM 1588 N N . VAL A 1 204 ? 7.905 -5.346 -15.525 1.00 96.88 204 VAL A N 1
ATOM 1589 C CA . VAL A 1 204 ? 8.400 -3.979 -15.412 1.00 96.88 204 VAL A CA 1
ATOM 1590 C C . VAL A 1 204 ? 9.303 -3.647 -16.586 1.00 96.88 204 VAL A C 1
ATOM 1592 O O . VAL A 1 204 ? 9.983 -4.519 -17.135 1.00 96.88 204 VAL A O 1
ATOM 1595 N N . ARG A 1 205 ? 9.332 -2.369 -16.951 1.00 96.38 205 ARG A N 1
ATOM 1596 C CA . ARG A 1 205 ? 10.331 -1.784 -17.839 1.00 96.38 205 ARG A CA 1
ATOM 1597 C C . ARG A 1 205 ? 11.211 -0.843 -17.032 1.00 96.38 205 ARG A C 1
ATOM 1599 O O . ARG A 1 205 ? 10.714 0.124 -16.467 1.00 96.38 205 ARG A O 1
ATOM 1606 N N . ILE A 1 206 ? 12.513 -1.103 -17.002 1.00 94.31 206 ILE A N 1
ATOM 1607 C CA . ILE A 1 206 ? 13.484 -0.181 -16.408 1.00 94.31 206 ILE A CA 1
ATOM 1608 C C . ILE A 1 206 ? 13.639 1.037 -17.317 1.00 94.31 206 ILE A C 1
ATOM 1610 O O . ILE A 1 206 ? 13.808 0.903 -18.535 1.00 94.31 206 ILE A O 1
ATOM 1614 N N . LEU A 1 207 ? 13.573 2.221 -16.711 1.00 92.62 207 LEU A N 1
ATOM 1615 C CA . LEU A 1 207 ? 13.727 3.492 -17.406 1.00 92.62 207 LEU A CA 1
ATOM 1616 C C . LEU A 1 207 ? 15.199 3.930 -17.403 1.00 92.62 207 LEU A C 1
ATOM 1618 O O . LEU A 1 207 ? 15.920 3.783 -16.412 1.00 92.62 207 LEU A O 1
ATOM 1622 N N . GLU A 1 208 ? 15.656 4.476 -18.530 1.00 89.56 208 GLU A N 1
ATOM 1623 C CA . GLU A 1 208 ? 17.035 4.974 -18.664 1.00 89.56 208 GLU A CA 1
ATOM 1624 C C . GLU A 1 208 ? 17.260 6.289 -17.920 1.00 89.56 208 GLU A C 1
ATOM 1626 O O . GLU A 1 208 ? 18.390 6.625 -17.564 1.00 89.56 208 GLU A O 1
ATOM 1631 N N . THR A 1 209 ? 16.182 7.035 -17.712 1.00 85.88 209 THR A N 1
ATOM 1632 C CA . THR A 1 209 ? 16.153 8.334 -17.052 1.00 85.88 209 THR A CA 1
ATOM 1633 C C . THR A 1 209 ? 15.158 8.285 -15.913 1.00 85.88 209 THR A C 1
ATOM 1635 O O . THR A 1 209 ? 14.046 7.777 -16.071 1.00 85.88 209 THR A O 1
ATOM 1638 N N . ASP A 1 210 ? 15.554 8.830 -14.776 1.00 82.69 210 ASP A N 1
ATOM 1639 C CA . ASP A 1 210 ? 14.646 9.065 -13.667 1.00 82.69 210 ASP A CA 1
ATOM 1640 C C . ASP A 1 210 ? 13.748 10.264 -13.975 1.00 82.69 210 ASP A C 1
ATOM 1642 O O . ASP A 1 210 ? 14.232 11.365 -14.234 1.00 82.69 210 ASP A O 1
ATOM 1646 N N . SER A 1 211 ? 12.433 10.045 -13.949 1.00 78.94 211 SER A N 1
ATOM 1647 C CA . SER A 1 211 ? 11.439 11.091 -14.192 1.00 78.94 211 SER A CA 1
ATOM 1648 C C . SER A 1 211 ? 11.520 12.240 -13.185 1.00 78.94 211 SER A C 1
ATOM 1650 O O . SER A 1 211 ? 11.060 13.329 -13.507 1.00 78.94 211 SER A O 1
ATOM 1652 N N . CYS A 1 212 ? 12.098 12.021 -11.999 1.00 78.69 212 CYS A N 1
ATOM 1653 C CA . 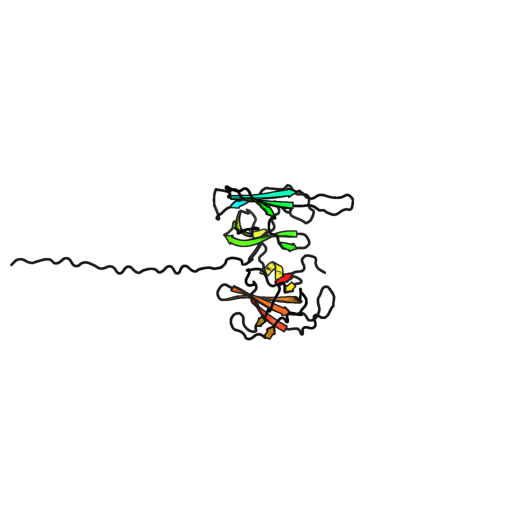CYS A 1 212 ? 12.174 13.042 -10.956 1.00 78.69 212 CYS A CA 1
ATOM 1654 C C . CYS A 1 212 ? 13.449 13.875 -10.948 1.00 78.69 212 CYS A C 1
ATOM 1656 O O . CYS A 1 212 ? 13.441 14.988 -10.431 1.00 78.69 212 CYS A O 1
ATOM 1658 N N . SER A 1 213 ? 14.544 13.356 -11.494 1.00 79.75 213 SER A N 1
ATOM 1659 C CA . SER A 1 213 ? 15.839 14.044 -11.469 1.00 79.75 213 SER A CA 1
ATOM 1660 C C . SER A 1 213 ? 16.400 14.329 -12.859 1.00 79.75 213 SER A C 1
ATOM 1662 O O . SER A 1 213 ? 17.418 15.004 -12.971 1.00 79.75 213 SER A O 1
ATOM 1664 N N . GLU A 1 214 ? 15.777 13.789 -13.912 1.00 76.31 214 GLU A N 1
ATOM 1665 C CA . GLU A 1 214 ? 16.303 13.736 -15.285 1.00 76.31 214 GLU A CA 1
ATOM 1666 C C . GLU A 1 214 ? 17.678 13.044 -15.392 1.00 76.31 214 GLU A C 1
ATOM 1668 O O . GLU A 1 214 ? 18.286 12.974 -16.464 1.00 76.31 214 GLU A O 1
ATOM 1673 N N . GLU A 1 215 ? 18.178 12.472 -14.294 1.00 79.69 215 GLU A N 1
ATOM 1674 C CA . GLU A 1 215 ? 19.458 11.793 -14.260 1.00 79.69 215 GLU A CA 1
ATOM 1675 C C . GLU A 1 215 ? 19.354 10.431 -14.937 1.00 79.69 215 GLU A C 1
ATOM 1677 O O . GLU A 1 215 ? 18.386 9.677 -14.784 1.00 79.69 215 GLU A O 1
ATOM 1682 N N . ARG A 1 216 ? 20.410 10.077 -15.671 1.00 77.75 216 ARG A N 1
ATOM 1683 C CA . ARG A 1 216 ? 20.508 8.749 -16.268 1.00 77.75 216 ARG A CA 1
ATOM 1684 C C . ARG A 1 216 ? 20.765 7.720 -15.177 1.00 77.75 216 ARG A C 1
ATOM 1686 O O . ARG A 1 216 ? 21.690 7.860 -14.378 1.00 77.75 216 ARG A O 1
ATOM 1693 N N . THR A 1 217 ? 20.004 6.635 -15.202 1.00 78.56 217 THR A N 1
ATOM 1694 C CA . THR A 1 217 ? 20.158 5.512 -14.268 1.00 78.56 217 THR A CA 1
ATOM 1695 C C . THR A 1 217 ? 21.425 4.701 -14.539 1.00 78.56 217 THR A C 1
ATOM 1697 O O . THR A 1 217 ? 21.861 3.928 -13.687 1.00 78.56 217 THR A O 1
ATOM 1700 N N . GLY A 1 218 ? 22.017 4.866 -15.729 1.00 79.50 218 GLY A N 1
ATOM 1701 C CA . GLY A 1 218 ? 23.122 4.043 -16.220 1.00 79.50 218 GLY A CA 1
ATOM 1702 C C . GLY A 1 218 ? 22.678 2.652 -16.683 1.00 79.50 218 GLY A C 1
ATOM 1703 O O . GLY A 1 218 ? 23.525 1.823 -17.006 1.00 79.50 218 GLY A O 1
ATOM 1704 N N . VAL A 1 219 ? 21.366 2.397 -16.728 1.00 80.06 219 VAL A N 1
ATOM 1705 C CA . VAL A 1 219 ? 20.772 1.136 -17.175 1.00 80.06 219 VAL A CA 1
ATOM 1706 C C . VAL A 1 219 ? 20.086 1.367 -18.519 1.00 80.06 219 VAL A C 1
ATOM 1708 O O . VAL A 1 219 ? 19.322 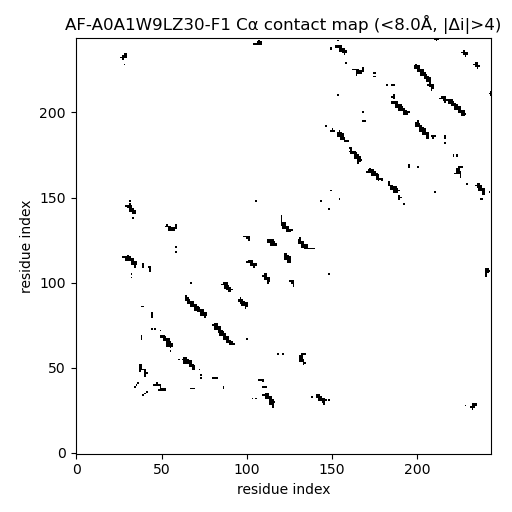2.317 -18.670 1.00 80.06 219 VAL A O 1
ATOM 1711 N N . VAL A 1 220 ? 20.379 0.512 -19.501 1.00 85.50 220 VAL A N 1
ATOM 1712 C CA . VAL A 1 220 ? 19.664 0.496 -20.790 1.00 85.50 220 VAL A CA 1
ATOM 1713 C C . VAL A 1 220 ? 18.242 0.008 -20.547 1.00 85.50 220 VAL A C 1
ATOM 1715 O O . VAL A 1 220 ? 18.042 -0.884 -19.718 1.00 85.50 220 VAL A O 1
ATOM 1718 N N . SER A 1 221 ? 17.261 0.559 -21.263 1.00 92.06 221 SER A N 1
ATOM 1719 C CA . SER A 1 221 ? 15.877 0.132 -21.069 1.00 92.06 221 SER A CA 1
ATOM 1720 C C . SER A 1 221 ? 15.731 -1.369 -21.320 1.00 92.06 221 SER A C 1
ATOM 1722 O O . SER A 1 221 ? 16.066 -1.883 -22.388 1.00 92.06 221 SER A O 1
ATOM 1724 N N . VAL A 1 222 ? 15.233 -2.081 -20.312 1.00 94.88 222 VAL A N 1
ATOM 1725 C CA . VAL A 1 222 ? 15.020 -3.528 -20.344 1.00 94.88 222 VAL A CA 1
ATOM 1726 C C . VAL A 1 222 ? 13.664 -3.841 -19.737 1.00 94.88 222 VAL A C 1
ATOM 1728 O O . VAL A 1 222 ? 13.248 -3.215 -18.764 1.00 94.88 222 VAL A O 1
ATOM 1731 N N . THR A 1 223 ? 12.952 -4.786 -20.344 1.00 97.56 223 THR A N 1
ATOM 1732 C CA . THR A 1 223 ? 11.644 -5.244 -19.873 1.00 97.56 223 THR A CA 1
ATOM 1733 C C . THR A 1 223 ? 11.745 -6.701 -19.454 1.00 97.56 223 THR A C 1
ATOM 1735 O O . THR A 1 223 ? 12.311 -7.514 -20.182 1.00 97.56 223 THR A O 1
ATOM 1738 N N . GLY A 1 224 ? 11.172 -7.040 -18.306 1.00 97.50 224 GLY A N 1
ATOM 1739 C CA . GLY A 1 224 ? 11.116 -8.414 -17.830 1.00 97.50 224 GLY A CA 1
ATOM 1740 C C . GLY A 1 224 ? 10.184 -8.566 -16.639 1.00 97.50 224 GLY A C 1
ATOM 1741 O O . GLY A 1 224 ? 9.622 -7.597 -16.134 1.00 97.50 224 GLY A O 1
ATOM 1742 N N . TRP A 1 225 ? 9.994 -9.809 -16.231 1.00 97.94 225 TRP A N 1
ATOM 1743 C CA . TRP A 1 225 ? 9.134 -10.203 -15.130 1.00 97.94 225 TRP A CA 1
ATOM 1744 C C . TRP A 1 225 ? 9.934 -10.389 -13.853 1.00 97.94 225 TRP A C 1
ATOM 1746 O O . TRP A 1 225 ? 11.058 -10.877 -13.888 1.00 97.94 225 TRP A O 1
ATOM 1756 N N . MET A 1 226 ? 9.325 -10.078 -12.722 1.00 96.06 226 MET A N 1
ATOM 1757 C CA . MET A 1 226 ? 9.868 -10.368 -11.402 1.00 96.06 226 MET A CA 1
ATOM 1758 C C . MET A 1 226 ? 8.747 -10.769 -10.443 1.00 96.06 226 MET A C 1
ATOM 1760 O O . MET A 1 226 ? 7.590 -10.393 -10.673 1.00 96.06 226 MET A O 1
ATOM 1764 N N . PRO A 1 227 ? 9.063 -11.512 -9.368 1.00 94.50 227 PRO A N 1
ATOM 1765 C CA . PRO A 1 227 ? 8.144 -11.662 -8.252 1.00 94.50 227 PRO A CA 1
ATOM 1766 C C . PRO A 1 227 ? 7.769 -10.282 -7.717 1.00 94.50 227 PRO A C 1
ATOM 1768 O O . PRO A 1 227 ? 8.630 -9.414 -7.563 1.00 94.50 227 PRO A O 1
ATOM 1771 N N . PHE A 1 228 ? 6.486 -10.068 -7.451 1.00 93.38 228 PHE A N 1
ATOM 1772 C CA . PHE A 1 228 ? 6.022 -8.791 -6.928 1.00 93.38 228 PHE A CA 1
ATOM 1773 C C . PHE A 1 228 ? 6.502 -8.560 -5.489 1.00 93.38 228 PHE A C 1
ATOM 1775 O O . PHE A 1 228 ? 6.907 -7.451 -5.137 1.00 93.38 228 PHE A O 1
ATOM 1782 N N . TYR A 1 229 ? 6.513 -9.624 -4.686 1.00 91.19 229 TYR A N 1
ATOM 1783 C CA . TYR A 1 229 ? 6.951 -9.600 -3.296 1.00 91.19 229 TYR A CA 1
ATOM 1784 C C . TYR A 1 229 ? 8.375 -10.135 -3.137 1.00 91.19 229 TYR A C 1
ATOM 1786 O O . TYR A 1 229 ? 8.829 -10.961 -3.934 1.00 91.19 229 TYR A O 1
ATOM 1794 N N . ASP A 1 230 ? 9.081 -9.660 -2.115 1.00 87.12 230 ASP A N 1
ATOM 1795 C CA . ASP A 1 230 ? 10.336 -10.248 -1.652 1.00 87.12 230 ASP A CA 1
ATOM 1796 C C . ASP A 1 230 ? 10.092 -11.434 -0.700 1.00 8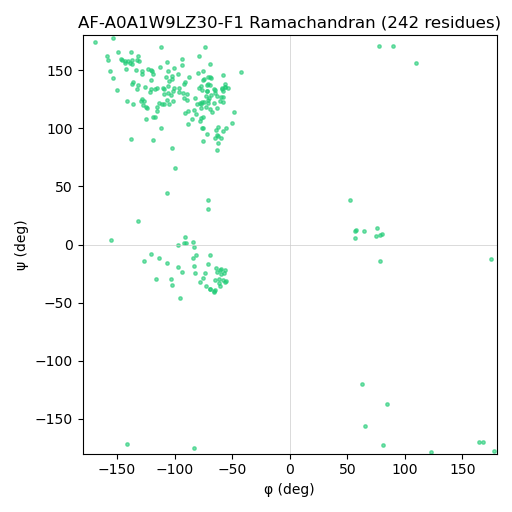7.12 230 ASP A C 1
ATOM 1798 O O . ASP A 1 230 ? 8.961 -11.872 -0.480 1.00 87.12 230 ASP A O 1
ATOM 1802 N N . ALA A 1 231 ? 11.173 -11.977 -0.134 1.00 84.81 231 ALA A N 1
ATOM 1803 C CA . ALA A 1 231 ? 11.106 -13.091 0.810 1.00 84.81 231 ALA A CA 1
ATOM 1804 C C . ALA A 1 231 ? 10.370 -12.747 2.122 1.00 84.81 231 ALA A C 1
ATOM 1806 O O . ALA A 1 231 ? 9.905 -13.653 2.813 1.00 84.81 231 ALA A O 1
ATOM 1807 N N . ASP A 1 232 ? 10.246 -11.460 2.458 1.00 81.50 232 ASP A N 1
ATOM 1808 C CA . ASP A 1 232 ? 9.499 -10.972 3.616 1.00 81.50 232 ASP A CA 1
ATOM 1809 C C . ASP A 1 232 ? 8.038 -10.638 3.266 1.00 81.50 232 ASP A C 1
ATOM 1811 O O . ASP A 1 232 ? 7.274 -10.231 4.141 1.00 81.50 232 ASP A O 1
ATOM 1815 N N . GLY A 1 233 ? 7.623 -10.851 2.013 1.00 83.00 233 GLY A N 1
ATOM 1816 C CA . GLY A 1 233 ? 6.282 -10.558 1.511 1.00 83.00 233 GLY A CA 1
ATOM 1817 C C . GLY A 1 233 ? 6.028 -9.069 1.265 1.00 83.00 233 GLY A C 1
ATOM 1818 O O . GLY A 1 233 ? 4.876 -8.669 1.083 1.00 83.00 233 GLY A O 1
ATOM 1819 N N . MET A 1 234 ? 7.079 -8.247 1.248 1.00 84.12 234 MET A N 1
ATOM 1820 C CA . MET A 1 234 ? 6.982 -6.818 0.972 1.00 84.12 234 MET A CA 1
ATOM 1821 C C . MET A 1 234 ? 7.066 -6.548 -0.535 1.00 84.12 234 MET A C 1
ATOM 1823 O O . MET A 1 234 ? 7.818 -7.224 -1.239 1.00 84.12 234 MET A O 1
ATOM 1827 N N . PRO A 1 235 ? 6.329 -5.553 -1.061 1.00 90.06 235 PRO A N 1
ATOM 1828 C CA . PRO A 1 235 ? 6.437 -5.172 -2.464 1.00 90.06 235 PRO A CA 1
ATOM 1829 C C . PRO A 1 235 ? 7.859 -4.728 -2.841 1.00 90.06 235 PRO A C 1
ATOM 1831 O O . PRO A 1 235 ? 8.432 -3.806 -2.252 1.00 90.06 235 PRO A O 1
ATOM 1834 N N . GLN A 1 236 ? 8.406 -5.335 -3.893 1.00 91.75 236 GLN A N 1
ATOM 1835 C CA . GLN A 1 236 ? 9.686 -4.945 -4.500 1.00 91.75 236 GLN A CA 1
ATOM 1836 C C . GLN A 1 236 ? 9.545 -3.778 -5.487 1.00 91.75 236 GLN A C 1
ATOM 1838 O O . GLN A 1 236 ? 10.521 -3.308 -6.070 1.00 91.75 236 GLN A O 1
ATOM 1843 N N . ILE A 1 237 ? 8.320 -3.306 -5.694 1.00 92.19 237 ILE A N 1
ATOM 1844 C CA . ILE A 1 237 ? 7.999 -2.123 -6.476 1.00 92.19 237 ILE A CA 1
ATOM 1845 C C . ILE A 1 237 ? 7.040 -1.251 -5.675 1.00 92.19 237 ILE A C 1
ATOM 1847 O O . ILE A 1 237 ? 6.088 -1.741 -5.068 1.00 92.19 237 ILE A O 1
ATOM 1851 N N . TRP A 1 238 ? 7.289 0.051 -5.694 1.00 91.88 238 TRP A N 1
ATOM 1852 C CA . TRP A 1 238 ? 6.387 1.046 -5.130 1.00 91.88 238 TRP A CA 1
ATOM 1853 C C . TRP A 1 238 ? 6.345 2.283 -6.022 1.00 91.88 238 TRP A C 1
ATOM 1855 O O . TRP A 1 238 ? 6.885 2.270 -7.127 1.00 91.88 238 TRP A O 1
ATOM 1865 N N . PHE A 1 239 ? 5.700 3.351 -5.567 1.00 89.94 239 PHE A N 1
ATOM 1866 C CA . PHE A 1 239 ? 5.594 4.599 -6.313 1.00 89.94 239 PHE A CA 1
ATOM 1867 C C . PHE A 1 239 ? 5.949 5.821 -5.469 1.00 89.94 239 PHE A C 1
ATOM 1869 O O . PHE A 1 239 ? 5.922 5.793 -4.236 1.00 89.94 239 PHE A O 1
ATOM 1876 N N . TYR A 1 240 ? 6.321 6.904 -6.147 1.00 87.56 240 TYR A N 1
ATOM 1877 C CA . TYR A 1 240 ? 6.582 8.196 -5.526 1.00 87.56 240 TYR A CA 1
ATOM 1878 C C . TYR A 1 240 ? 5.255 8.872 -5.153 1.00 87.56 240 TYR A C 1
ATOM 1880 O O . TYR A 1 240 ? 4.690 9.631 -5.936 1.00 87.56 240 TYR A O 1
ATOM 1888 N N . SER A 1 241 ? 4.752 8.601 -3.946 1.00 84.38 241 SER A N 1
ATOM 1889 C CA . SER A 1 241 ? 3.526 9.214 -3.401 1.00 84.38 241 SER A CA 1
ATOM 1890 C C . SER A 1 241 ? 3.573 10.740 -3.388 1.00 84.38 241 SER A C 1
ATOM 1892 O O . SER A 1 241 ? 2.549 11.394 -3.564 1.00 84.38 241 SER A O 1
ATOM 1894 N N . ARG A 1 242 ? 4.770 11.305 -3.216 1.00 84.56 242 ARG A N 1
ATOM 1895 C CA . ARG A 1 242 ? 5.007 12.751 -3.158 1.00 84.56 242 ARG A CA 1
ATOM 1896 C C . ARG A 1 242 ? 5.318 13.390 -4.510 1.00 84.56 242 ARG A C 1
ATOM 1898 O O . ARG A 1 242 ? 5.637 14.570 -4.556 1.00 84.56 242 ARG A O 1
ATOM 1905 N N . GLY A 1 243 ? 5.218 12.616 -5.589 1.00 79.31 243 GLY A N 1
ATOM 1906 C CA . GLY A 1 243 ? 5.704 13.025 -6.897 1.00 79.31 243 GLY A CA 1
ATOM 1907 C C . GLY A 1 243 ? 7.224 13.180 -6.927 1.00 79.31 243 GLY A C 1
ATOM 1908 O O . GLY A 1 243 ? 7.952 12.561 -6.143 1.00 79.31 243 GLY A O 1
ATOM 1909 N N . CYS A 1 244 ? 7.650 14.003 -7.874 1.00 72.75 244 CYS A N 1
ATOM 1910 C CA . CYS A 1 244 ? 8.969 14.597 -7.965 1.00 72.75 244 CYS A CA 1
ATOM 1911 C C . CYS A 1 244 ? 8.846 16.035 -7.429 1.00 72.75 244 CYS A C 1
ATOM 1913 O O . CYS A 1 244 ? 9.753 16.455 -6.691 1.00 72.75 244 CYS A O 1
#

pLDDT: mean 86.66, std 14.88, range [38.09, 98.44]

Sequence (244 aa):
MKRFLLPIALLLPLAAVALSAERFDGAREVIGILPMQEVFGAEPCAVFEAQDVDLFETPNSSHSIGRISVARPWAFPPSGGCEGLEVAVAIYGPVHRKETLPTLEFSYENQGVIVRKRQGQWFEIALSEGYAWVHIQDADSRYLPVEQLLKHSLTYLSGQGSLDLVEIPGRGKPVWSRSPNIRSKLPVEVVAFSEIAGHLWVQVRILETDSCSEERTGVVSVTGWMPFYDADGMPQIWFYSRGC

Nearest PDB structures (foldseek):
  6hiv-assembly1_CQ  TM=2.721E-01  e=5.302E+00  Trypanosoma brucei brucei
  7n3v-assembly1_A  TM=1.796E-01  e=2.997E+00  Mycolicibacterium smegmatis
  7n3v-assembly2_B  TM=2.084E-01  e=5.584E+00  Mycolicibacterium smegmatis
  7shw-assembly1_A  TM=2.074E-01  e=8.905E+00  Mycolicibacterium smegmatis

Radius of gyration: 24.83 Å; Cα contacts (8 Å, |Δi|>4): 489; chains: 1; bounding box: 55×111×51 Å

Secondary structure (DSSP, 8-state):
---------------------------S---EEE--HHHH-SSTT-------EEEESSTT-SSEEEEEEEEEPPB--TTSS-B--EEEEEE-SSS-EEEEPPEEEEETTEEEEEEEEEETTEEEEE-SSSEEEEE-TTHHHH-EEHHHHHTTS-EEE--SS--EEESSTTTPPEEEE--TTS-SSEEEEEEEEEEETTEEEEEEEE-SB-TTT--B-S----EEEEESB-TTS-BSEEE-TT--

Mean predicted aligned error: 8.3 Å

Solvent-accessible surface area (backbone atoms only — not comparable to full-atom values): 14339 Å² total; per-residue (Å²): 137,88,82,83,82,78,84,83,79,82,81,75,81,79,78,78,77,75,75,73,76,73,79,73,78,77,78,51,44,63,54,23,36,35,60,47,43,42,59,60,28,91,45,64,78,48,90,64,81,74,40,75,42,60,24,17,87,46,82,88,55,93,56,68,42,26,34,39,34,59,74,33,67,73,41,72,53,95,89,59,72,61,46,70,64,37,53,32,31,38,41,64,61,99,64,78,46,78,44,62,59,48,66,46,69,82,37,62,81,31,60,17,38,37,23,51,47,74,61,90,49,26,34,33,28,50,40,84,77,68,64,35,22,36,77,38,94,70,35,84,85,46,51,40,45,46,67,70,66,42,65,84,41,65,25,25,37,41,74,86,70,80,49,56,25,14,73,37,79,99,77,40,62,73,77,44,69,48,56,89,86,56,67,73,63,43,39,31,45,61,75,48,75,48,77,57,96,90,40,55,30,32,29,36,32,42,40,38,47,29,92,66,73,70,44,68,66,85,42,76,69,47,73,28,20,32,66,35,45,49,98,78,20,46,63,33,55,47,60,51,43,77,62,110